Protein AF-G5C1P4-F1 (afdb_monomer_lite)

pLDDT: mean 77.31, std 23.26, range [28.73, 98.5]

Structure (mmCIF, N/CA/C/O backbone):
data_AF-G5C1P4-F1
#
_entry.id   AF-G5C1P4-F1
#
loop_
_atom_site.group_PDB
_atom_site.id
_atom_site.type_symbol
_atom_site.label_atom_id
_atom_site.label_alt_id
_atom_site.label_comp_id
_atom_site.label_asym_id
_atom_site.label_entity_id
_atom_site.label_seq_id
_atom_site.pdbx_PDB_ins_code
_atom_site.Cartn_x
_atom_site.Cartn_y
_atom_site.Cartn_z
_atom_site.occupancy
_atom_site.B_iso_or_equiv
_atom_site.auth_seq_id
_atom_site.auth_comp_id
_atom_site.auth_asym_id
_atom_site.auth_atom_id
_atom_site.pdbx_PDB_model_num
ATOM 1 N N . MET A 1 1 ? -75.921 -32.307 30.636 1.00 39.00 1 MET A N 1
ATOM 2 C CA . MET A 1 1 ? -75.807 -33.708 31.109 1.00 39.00 1 MET A CA 1
ATOM 3 C C . MET A 1 1 ? -75.250 -33.627 32.524 1.00 39.00 1 MET A C 1
ATOM 5 O O . MET A 1 1 ? -74.251 -32.955 32.683 1.00 39.00 1 MET A O 1
ATOM 9 N N . LYS A 1 2 ? -75.826 -34.163 33.594 1.00 44.09 2 LYS A N 1
ATOM 10 C CA . LYS A 1 2 ? -76.850 -35.189 33.768 1.00 44.09 2 LYS A CA 1
ATOM 11 C C . LYS A 1 2 ? -77.462 -34.932 35.153 1.00 44.09 2 LYS A C 1
ATOM 13 O O . LYS A 1 2 ? -76.723 -34.782 36.120 1.00 44.09 2 LYS A O 1
ATOM 18 N N . GLU A 1 3 ? -78.783 -34.823 35.211 1.00 38.66 3 GLU A N 1
ATOM 19 C CA . GLU A 1 3 ? -79.546 -34.889 36.456 1.00 38.66 3 GLU A CA 1
ATOM 20 C C . GLU A 1 3 ? -79.368 -36.264 37.102 1.00 38.66 3 GLU A C 1
ATOM 22 O O . GLU A 1 3 ? -79.257 -37.253 36.374 1.00 38.66 3 GLU A O 1
ATOM 27 N N . SER A 1 4 ? -79.400 -36.350 38.434 1.00 40.56 4 SER A N 1
ATOM 28 C CA . SER A 1 4 ? -80.290 -37.286 39.150 1.00 40.56 4 SER A CA 1
ATOM 29 C C . SER A 1 4 ? -80.225 -37.069 40.666 1.00 40.56 4 SER A C 1
ATOM 31 O O . SER A 1 4 ? -79.185 -37.237 41.298 1.00 40.56 4 SER A O 1
ATOM 33 N N . SER A 1 5 ? -81.380 -36.753 41.249 1.00 43.72 5 SER A N 1
ATOM 34 C CA . SER A 1 5 ? -81.738 -37.142 42.618 1.00 43.72 5 SER A CA 1
ATOM 35 C C . SER A 1 5 ? -81.921 -38.671 42.703 1.00 43.72 5 SER A C 1
ATOM 37 O O . SER A 1 5 ? -82.008 -39.337 41.667 1.00 43.72 5 SER A O 1
ATOM 39 N N . PRO A 1 6 ? -82.080 -39.239 43.913 1.00 53.97 6 PRO A N 1
ATOM 40 C CA . PRO A 1 6 ? -83.450 -39.5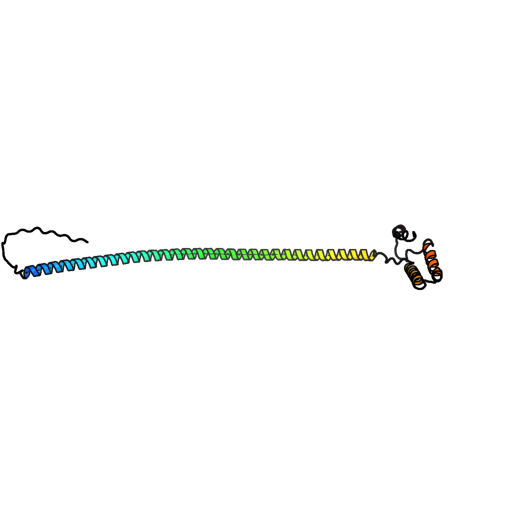88 44.284 1.00 53.97 6 PRO A CA 1
ATOM 41 C C . PRO A 1 6 ? -83.822 -39.362 45.755 1.00 53.97 6 PRO A C 1
ATOM 43 O O . PRO A 1 6 ? -83.004 -39.274 46.666 1.00 53.97 6 PRO A O 1
ATOM 46 N N . SER A 1 7 ? -85.141 -39.283 45.901 1.00 40.88 7 SER A N 1
ATOM 47 C CA . SER A 1 7 ? -85.963 -39.161 47.097 1.00 40.88 7 SER A CA 1
ATOM 48 C C . SER A 1 7 ? -85.950 -40.421 47.973 1.00 40.88 7 SER A C 1
ATOM 50 O O . SER A 1 7 ? -85.922 -41.541 47.467 1.00 40.88 7 SER A O 1
ATOM 52 N N . GLY A 1 8 ? -86.070 -40.220 49.287 1.00 34.41 8 GLY A N 1
ATOM 53 C CA . GLY A 1 8 ? -86.374 -41.248 50.281 1.00 34.41 8 GLY A CA 1
ATOM 54 C C . GLY A 1 8 ? -86.990 -40.609 51.526 1.00 34.41 8 GLY A C 1
ATOM 55 O O . GLY A 1 8 ? -86.285 -40.078 52.377 1.00 34.41 8 GLY A O 1
ATOM 56 N N . SER A 1 9 ? -88.322 -40.615 51.602 1.00 45.03 9 SER A N 1
ATOM 57 C CA . SER A 1 9 ? -89.131 -40.056 52.693 1.00 45.03 9 SER A CA 1
ATOM 58 C C . SER A 1 9 ? -89.381 -41.056 53.830 1.00 45.03 9 SER A C 1
ATOM 60 O O . SER A 1 9 ? -89.644 -42.227 53.560 1.00 45.03 9 SER A O 1
ATOM 62 N N . LYS A 1 10 ? -89.423 -40.556 55.077 1.00 38.03 10 LYS A N 1
ATOM 63 C CA . LYS A 1 10 ? -90.447 -40.780 56.138 1.00 38.03 10 LYS A CA 1
ATOM 64 C C . LYS A 1 10 ? -89.980 -40.041 57.409 1.00 38.03 10 LYS A C 1
ATOM 66 O O . LYS A 1 10 ? -88.871 -40.265 57.870 1.00 38.03 10 LYS A O 1
ATOM 71 N N . SER A 1 11 ? -90.663 -38.965 57.821 1.00 41.41 11 SER A N 1
ATOM 72 C CA . SER A 1 11 ? -91.713 -38.918 58.869 1.00 41.41 11 SER A CA 1
ATOM 73 C C . SER A 1 11 ? -91.289 -39.642 60.156 1.00 41.41 11 SER A C 1
ATOM 75 O O . SER A 1 11 ? -90.942 -40.811 60.096 1.00 41.41 11 SER A O 1
ATOM 77 N N . GLN A 1 12 ? -91.319 -39.100 61.371 1.00 39.31 12 GLN A N 1
ATOM 78 C CA . GLN A 1 12 ? -92.087 -38.014 61.979 1.00 39.31 12 GLN A CA 1
ATOM 79 C C . GLN A 1 12 ? -91.505 -37.866 63.396 1.00 39.31 12 GLN A C 1
ATOM 81 O O . GLN A 1 12 ? -91.223 -38.890 64.018 1.00 39.31 12 GLN A O 1
ATOM 86 N N . ARG A 1 13 ? -91.403 -36.651 63.940 1.00 34.25 13 ARG A N 1
ATOM 87 C CA . ARG A 1 13 ? -91.931 -36.296 65.275 1.00 34.25 13 ARG A CA 1
ATOM 88 C C . ARG A 1 13 ? -91.547 -34.865 65.633 1.00 34.25 13 ARG A C 1
ATOM 90 O O . ARG A 1 13 ? -90.448 -34.559 66.069 1.00 34.25 13 ARG A O 1
ATOM 97 N N . TYR A 1 14 ? -92.536 -34.017 65.401 1.00 42.00 14 TYR A N 1
ATOM 98 C CA . TYR A 1 14 ? -92.988 -32.939 66.266 1.00 42.00 14 TYR A CA 1
ATOM 99 C C . TYR A 1 14 ? -92.398 -32.941 67.690 1.00 42.00 14 TYR A C 1
ATOM 101 O O . TYR A 1 14 ? -92.712 -33.823 68.488 1.00 42.00 14 TYR A O 1
ATOM 109 N N . SER A 1 15 ? -91.649 -31.891 68.021 1.00 37.41 15 SER A N 1
ATOM 110 C CA . SER A 1 15 ? -91.716 -31.246 69.336 1.00 37.41 15 SER A CA 1
ATOM 111 C C . SER A 1 15 ? -91.066 -29.866 69.286 1.00 37.41 15 SER A C 1
ATOM 113 O O . SER A 1 15 ? -89.917 -29.759 68.867 1.00 37.41 15 SER A O 1
ATOM 115 N N . GLY A 1 16 ? -91.781 -28.859 69.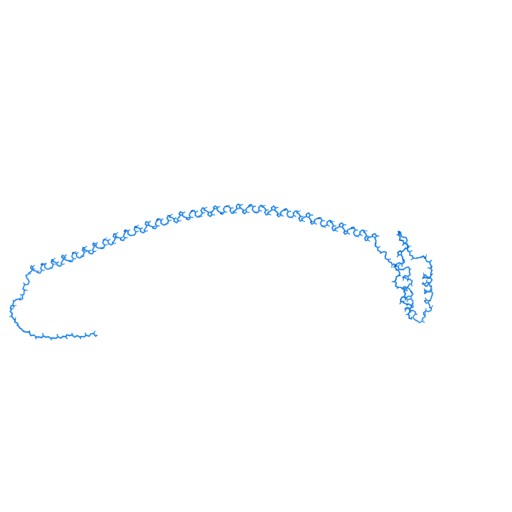793 1.00 35.62 16 GLY A N 1
ATOM 116 C CA . GLY A 1 16 ? -91.213 -27.573 70.209 1.00 35.62 16 GLY A CA 1
ATOM 117 C C . GLY A 1 16 ? -90.967 -26.634 69.034 1.00 35.62 16 GLY A C 1
ATOM 118 O O . GLY A 1 16 ? -89.977 -26.779 68.340 1.00 35.62 16 GLY A O 1
ATOM 119 N N . ILE A 1 17 ? -91.840 -25.675 68.711 1.00 38.41 17 ILE A N 1
ATOM 120 C CA . ILE A 1 17 ? -92.071 -24.465 69.518 1.00 38.41 17 ILE A CA 1
ATOM 121 C C . ILE A 1 17 ? -90.697 -23.933 69.990 1.00 38.41 17 ILE A C 1
ATOM 123 O O . ILE A 1 17 ? -90.005 -24.619 70.730 1.00 38.41 17 ILE A O 1
ATOM 127 N N . TYR A 1 18 ? -90.158 -22.801 69.549 1.00 37.31 18 TYR A N 1
ATOM 128 C CA . TYR A 1 18 ? -90.725 -21.464 69.431 1.00 37.31 18 TYR A CA 1
ATOM 129 C C . TYR A 1 18 ? -89.964 -20.723 68.323 1.00 37.31 18 TYR A C 1
ATOM 131 O O . TYR A 1 18 ? -88.766 -20.945 68.140 1.00 37.31 18 TYR A O 1
ATOM 139 N N . GLY A 1 19 ? -90.642 -19.820 67.608 1.00 45.28 19 GLY A N 1
ATOM 140 C CA . GLY A 1 19 ? -89.948 -18.776 66.866 1.00 45.28 19 GLY A CA 1
ATOM 141 C C . GLY A 1 19 ? -89.016 -18.069 67.840 1.00 45.28 19 GLY A C 1
ATOM 142 O O . GLY A 1 19 ? -89.479 -17.479 68.814 1.00 45.28 19 GLY A O 1
ATOM 143 N N . ALA A 1 20 ? -87.710 -18.219 67.628 1.00 45.81 20 ALA A N 1
ATOM 144 C CA . ALA A 1 20 ? -86.725 -17.498 68.399 1.00 45.81 20 ALA A CA 1
ATOM 145 C C . ALA A 1 20 ? -86.976 -16.018 68.119 1.00 45.81 20 ALA A C 1
ATOM 147 O O . ALA A 1 20 ? -86.634 -15.510 67.051 1.00 45.81 20 ALA A O 1
ATOM 148 N N . SER A 1 21 ? -87.587 -15.322 69.075 1.00 49.47 21 SER A N 1
ATOM 149 C CA . SER A 1 21 ? -87.263 -13.926 69.299 1.00 49.47 21 SER A CA 1
ATOM 150 C C . SER A 1 21 ? -85.761 -13.919 69.554 1.00 49.47 21 SER A C 1
ATOM 152 O O . SER A 1 21 ? -85.319 -14.143 70.682 1.00 49.47 21 SER A O 1
ATOM 154 N N . VAL A 1 22 ? -84.977 -13.817 68.476 1.00 47.91 22 VAL A N 1
ATOM 155 C CA . VAL A 1 22 ? -83.551 -13.536 68.561 1.00 47.91 22 VAL A CA 1
ATOM 156 C C . VAL A 1 22 ? -83.495 -12.290 69.424 1.00 47.91 22 VAL A C 1
ATOM 158 O O . VAL A 1 22 ? -84.045 -11.256 69.044 1.00 47.91 22 VAL A O 1
ATOM 161 N N . SER A 1 23 ? -82.975 -12.429 70.643 1.00 64.38 23 SER A N 1
ATOM 162 C CA . SER A 1 23 ? -82.817 -11.269 71.500 1.00 64.38 23 SER A CA 1
ATOM 163 C C . SER A 1 23 ? -81.898 -10.305 70.760 1.00 64.38 23 SER A C 1
ATOM 165 O O . SER A 1 23 ? -80.955 -10.730 70.085 1.00 64.38 23 SER A O 1
ATOM 167 N N . ASP A 1 24 ? -82.189 -9.013 70.864 1.00 72.75 24 ASP A N 1
ATOM 168 C CA . ASP A 1 24 ? -81.423 -7.934 70.226 1.00 72.75 24 ASP A CA 1
ATOM 169 C C . ASP A 1 24 ? -79.898 -8.091 70.460 1.00 72.75 24 ASP A C 1
ATOM 171 O O . ASP A 1 24 ? -79.063 -7.761 69.619 1.00 72.75 24 ASP A O 1
ATOM 175 N N . GLU A 1 25 ? -79.545 -8.746 71.566 1.00 80.12 25 GLU A N 1
ATOM 176 C CA . GLU A 1 25 ? -78.186 -9.018 72.021 1.00 80.12 25 GLU A CA 1
ATOM 177 C C . GLU A 1 25 ? -77.465 -10.146 71.273 1.00 80.12 25 GLU A C 1
ATOM 179 O O . GLU A 1 25 ? -76.256 -10.053 71.061 1.00 80.12 25 GLU A O 1
ATOM 184 N N . GLU A 1 26 ? -78.164 -11.190 70.827 1.00 81.81 26 GLU A N 1
ATOM 185 C CA . GLU A 1 26 ? -77.564 -12.268 70.025 1.00 81.81 26 GLU A CA 1
ATOM 186 C C . GLU A 1 26 ? -77.305 -11.791 68.582 1.00 81.81 26 GLU A C 1
ATOM 188 O O . GLU A 1 26 ? -76.291 -12.142 67.972 1.00 81.81 26 GLU A O 1
ATOM 193 N N . LEU A 1 27 ? -78.183 -10.925 68.054 1.00 84.06 27 LEU A N 1
ATOM 194 C CA . LEU A 1 27 ? -78.024 -10.298 66.740 1.00 84.06 27 LEU A CA 1
ATOM 195 C C . LEU A 1 27 ? -76.836 -9.321 66.730 1.00 84.06 27 LEU A C 1
ATOM 197 O O . LEU A 1 27 ? -75.986 -9.403 65.842 1.00 84.06 27 LEU A O 1
ATOM 201 N N . LYS A 1 28 ? -76.712 -8.466 67.758 1.00 87.88 28 LYS A N 1
ATOM 202 C CA . LYS A 1 28 ? -75.544 -7.581 67.942 1.00 87.88 28 LYS A CA 1
ATOM 203 C C . LYS A 1 28 ? -74.231 -8.355 68.019 1.00 87.88 28 LYS A C 1
ATOM 205 O O . LYS A 1 28 ? -73.234 -7.910 67.455 1.00 87.88 28 LYS A O 1
ATOM 210 N N . ARG A 1 29 ? -74.216 -9.517 68.685 1.00 88.88 29 ARG A N 1
ATOM 211 C CA . ARG A 1 29 ? -73.001 -10.335 68.830 1.00 88.88 29 ARG A CA 1
ATOM 212 C C . ARG A 1 29 ? -72.512 -10.891 67.487 1.00 88.88 29 ARG A C 1
ATOM 214 O O . ARG A 1 29 ? -71.322 -10.806 67.208 1.00 88.88 29 ARG A O 1
ATOM 221 N N . ARG A 1 30 ? -73.420 -11.381 66.634 1.00 88.50 30 ARG A N 1
ATOM 222 C CA . ARG A 1 30 ? -73.082 -11.876 65.284 1.00 88.50 30 ARG A CA 1
ATOM 223 C C . ARG A 1 30 ? -72.602 -10.770 64.351 1.00 88.50 30 ARG A C 1
ATOM 225 O O . ARG A 1 30 ? -71.635 -10.973 63.630 1.00 88.50 30 ARG A O 1
ATOM 232 N N . VAL A 1 31 ? -73.243 -9.601 64.402 1.00 92.50 31 VAL A N 1
ATOM 233 C CA . VAL A 1 31 ? -72.811 -8.424 63.630 1.00 92.50 31 VAL A CA 1
ATOM 234 C C . VAL A 1 31 ? -71.410 -7.981 64.062 1.00 92.50 31 VAL A C 1
ATOM 236 O O . VAL A 1 31 ? -70.573 -7.694 63.213 1.00 92.50 31 VAL A O 1
ATOM 239 N N . ALA A 1 32 ? -71.121 -7.980 65.367 1.00 91.69 32 ALA A N 1
ATOM 240 C CA . ALA A 1 32 ? -69.790 -7.658 65.881 1.00 91.69 32 ALA A CA 1
ATOM 241 C C . ALA A 1 32 ? -68.723 -8.693 65.473 1.00 91.69 32 ALA A C 1
ATOM 243 O O . ALA A 1 32 ? -67.606 -8.312 65.131 1.00 91.69 32 ALA A O 1
ATOM 244 N N . GLU A 1 33 ? -69.054 -9.987 65.485 1.00 92.56 33 GLU A N 1
ATOM 245 C CA . GLU A 1 33 ? -68.157 -11.060 65.038 1.00 92.56 33 GLU A CA 1
ATOM 246 C C . GLU A 1 33 ? -67.876 -10.989 63.529 1.00 92.56 33 GLU A C 1
ATOM 248 O O . GLU A 1 33 ? -66.725 -11.116 63.108 1.00 92.56 33 GLU A O 1
ATOM 253 N N . GLU A 1 34 ? -68.898 -10.726 62.712 1.00 92.44 34 GLU A N 1
ATOM 254 C CA . GLU A 1 34 ? -68.748 -10.563 61.264 1.00 92.44 34 GLU A CA 1
ATOM 255 C C . GLU A 1 34 ? -67.905 -9.328 60.918 1.00 92.44 34 GLU A C 1
ATOM 257 O O . GLU A 1 34 ? -66.955 -9.437 60.141 1.00 92.44 34 GLU A O 1
ATOM 262 N N . LEU A 1 35 ? -68.171 -8.186 61.567 1.00 93.75 35 LEU A N 1
ATOM 263 C CA . LEU A 1 35 ? -67.353 -6.975 61.444 1.00 93.75 35 LEU A CA 1
ATOM 264 C C . LEU A 1 35 ? -65.895 -7.243 61.820 1.00 93.75 35 LEU A C 1
ATOM 266 O O . LEU A 1 35 ? -64.994 -6.834 61.091 1.00 93.75 35 LEU A O 1
ATOM 270 N N . ALA A 1 36 ? -65.649 -7.965 62.917 1.00 93.75 36 ALA A N 1
ATOM 271 C CA . ALA A 1 36 ? -64.297 -8.315 63.344 1.00 93.75 36 ALA A CA 1
ATOM 272 C C . ALA A 1 36 ? -63.582 -9.221 62.324 1.00 93.75 36 ALA A C 1
ATOM 274 O O . ALA A 1 36 ? -62.406 -9.004 62.021 1.00 93.75 36 ALA A O 1
ATOM 275 N N . LEU A 1 37 ? -64.283 -10.207 61.754 1.00 94.62 37 LEU A N 1
ATOM 276 C CA . LEU A 1 37 ? -63.751 -11.074 60.698 1.00 94.62 37 LEU A CA 1
ATOM 277 C C . LEU A 1 37 ? -63.441 -10.297 59.411 1.00 94.62 37 LEU A C 1
ATOM 279 O O . LEU A 1 37 ? -62.416 -10.545 58.768 1.00 94.62 37 LEU A O 1
ATOM 283 N N . GLU A 1 38 ? -64.298 -9.352 59.032 1.00 93.69 38 GLU A N 1
ATOM 284 C CA . GLU A 1 38 ? -64.109 -8.515 57.848 1.00 93.69 38 GLU A CA 1
ATOM 285 C C . GLU A 1 38 ? -62.940 -7.531 58.031 1.00 93.69 38 GLU A C 1
ATOM 287 O O . GLU A 1 38 ? -62.093 -7.397 57.141 1.00 93.69 38 GLU A O 1
ATOM 292 N N . GLN A 1 39 ? -62.807 -6.932 59.220 1.00 94.12 39 GLN A N 1
ATOM 293 C CA . GLN A 1 39 ? -61.654 -6.107 59.594 1.00 94.12 39 GLN A CA 1
ATOM 294 C C . GLN A 1 39 ? -60.348 -6.907 59.554 1.00 94.12 39 GLN A C 1
ATOM 296 O O . GLN A 1 39 ? -59.377 -6.458 58.942 1.00 94.12 39 GLN A O 1
ATOM 301 N N . ALA A 1 40 ? -60.337 -8.120 60.113 1.00 95.00 40 ALA A N 1
ATOM 302 C CA . ALA A 1 40 ? -59.165 -8.992 60.100 1.00 95.00 40 ALA A CA 1
ATOM 303 C C . ALA A 1 40 ? -58.752 -9.403 58.674 1.00 95.00 40 ALA A C 1
ATOM 305 O O . ALA A 1 40 ? -57.559 -9.432 58.350 1.00 95.00 40 ALA A O 1
ATOM 306 N N . LYS A 1 41 ? -59.716 -9.683 57.783 1.00 95.19 41 LYS A N 1
ATOM 307 C CA . LYS A 1 41 ? -59.431 -9.951 56.362 1.00 95.19 41 LYS A CA 1
ATOM 308 C C . LYS A 1 41 ? -58.822 -8.735 55.669 1.00 95.19 41 LYS A C 1
ATOM 310 O O . LYS A 1 41 ? -57.792 -8.876 55.010 1.00 95.19 41 LYS A O 1
ATOM 315 N N . LYS A 1 42 ? -59.407 -7.550 55.856 1.00 95.56 42 LYS A N 1
ATOM 316 C CA . LYS A 1 42 ? -58.929 -6.304 55.243 1.00 95.56 42 LYS A CA 1
ATOM 317 C C . LYS A 1 42 ? -57.527 -5.929 55.726 1.00 95.56 42 LYS A C 1
ATOM 319 O O . LYS A 1 42 ? -56.677 -5.547 54.923 1.00 95.56 42 LYS A O 1
ATOM 324 N N . GLU A 1 43 ? -57.244 -6.095 57.016 1.00 94.62 43 GLU A N 1
ATOM 325 C CA . GLU A 1 43 ? -55.894 -5.918 57.558 1.00 94.62 43 GLU A CA 1
ATOM 326 C C . GLU A 1 43 ? -54.908 -6.941 56.986 1.00 94.62 43 GLU A C 1
ATOM 328 O O . GLU A 1 43 ? -53.806 -6.561 56.591 1.00 94.62 43 GLU A O 1
ATOM 333 N N . SER A 1 44 ? -55.301 -8.213 56.854 1.00 95.19 44 SER A N 1
ATOM 334 C CA . SER A 1 44 ? -54.469 -9.248 56.225 1.00 95.19 44 SER A CA 1
ATOM 335 C C . SER A 1 44 ? -54.130 -8.913 54.769 1.00 95.19 44 SER A C 1
ATOM 337 O O . SER A 1 44 ? -52.976 -9.038 54.353 1.00 95.19 44 SER A O 1
ATOM 339 N N . GLU A 1 45 ? -55.109 -8.459 53.986 1.00 95.88 45 GLU A N 1
ATOM 340 C CA . GLU A 1 45 ? -54.919 -8.052 52.591 1.00 95.88 45 GLU A CA 1
ATOM 341 C C . GLU A 1 45 ? -54.016 -6.824 52.467 1.00 95.88 45 GLU A C 1
ATOM 343 O O . GLU A 1 45 ? -53.060 -6.850 51.689 1.00 95.88 45 GLU A O 1
ATOM 348 N N . ASN A 1 46 ? -54.237 -5.796 53.289 1.00 95.25 46 ASN A N 1
ATOM 349 C CA . ASN A 1 46 ? -53.373 -4.616 53.341 1.00 95.25 46 ASN A CA 1
ATOM 350 C C . ASN A 1 46 ? -51.935 -4.991 53.727 1.00 95.25 46 ASN A C 1
ATOM 352 O O . ASN A 1 46 ? -50.974 -4.502 53.130 1.00 95.25 46 ASN A O 1
ATOM 356 N N . GLN A 1 47 ? -51.762 -5.912 54.679 1.00 94.75 47 GLN A N 1
ATOM 357 C CA . GLN A 1 47 ? -50.444 -6.384 55.090 1.00 94.75 47 GLN A CA 1
ATOM 358 C C . GLN A 1 47 ? -49.750 -7.185 53.975 1.00 94.75 47 GLN A C 1
ATOM 360 O O . GLN A 1 47 ? -48.538 -7.052 53.790 1.00 94.75 47 GLN A O 1
ATOM 365 N N . LYS A 1 48 ? -50.499 -7.981 53.196 1.00 96.44 48 LYS A N 1
ATOM 366 C CA . LYS A 1 48 ? -49.991 -8.682 52.001 1.00 96.44 48 LYS A CA 1
ATOM 367 C C . LYS A 1 48 ? -49.587 -7.703 50.900 1.00 96.44 48 LYS A C 1
ATOM 369 O O . LYS A 1 48 ? -48.506 -7.858 50.336 1.00 96.44 48 LYS A O 1
ATOM 374 N N . GLN A 1 49 ? -50.407 -6.689 50.617 1.00 96.00 49 GLN A N 1
ATOM 375 C CA . GLN A 1 49 ? -50.085 -5.659 49.625 1.00 96.00 49 GLN A CA 1
ATOM 376 C C . GLN A 1 49 ? -48.840 -4.861 50.022 1.00 96.00 49 GLN A C 1
ATOM 378 O O . GLN A 1 49 ? -47.956 -4.661 49.192 1.00 96.00 49 GLN A O 1
ATOM 383 N N . LEU A 1 50 ? -48.717 -4.480 51.296 1.00 96.00 50 LEU A N 1
ATOM 384 C CA . LEU A 1 50 ? -47.547 -3.761 51.794 1.00 96.00 50 LEU A CA 1
ATOM 385 C C . LEU A 1 50 ? -46.268 -4.604 51.702 1.00 96.00 50 LEU A C 1
ATOM 387 O O . LEU A 1 50 ? -45.221 -4.086 51.320 1.00 96.00 50 LEU A O 1
ATOM 391 N N . LYS A 1 51 ? -46.337 -5.901 52.034 1.00 96.06 51 LYS A N 1
ATOM 392 C CA . LYS A 1 51 ? -45.203 -6.826 51.860 1.00 96.06 51 LYS A CA 1
ATOM 393 C C . LYS A 1 51 ? -44.811 -6.938 50.387 1.00 96.06 51 LYS A C 1
ATOM 395 O O . LYS A 1 51 ? -43.655 -6.701 50.065 1.00 96.06 51 LYS A O 1
ATOM 400 N N . LYS A 1 52 ? -45.787 -7.159 49.500 1.00 97.06 52 LYS A N 1
ATOM 401 C CA . LYS A 1 52 ? -45.564 -7.226 48.050 1.00 97.06 52 LYS A CA 1
ATOM 402 C C . LYS A 1 52 ? -44.934 -5.944 47.496 1.00 97.06 52 LYS A C 1
ATOM 404 O O . LYS A 1 52 ? -43.995 -6.037 46.719 1.00 97.06 52 LYS A O 1
ATOM 409 N N . SER A 1 53 ? -45.404 -4.765 47.910 1.00 96.44 53 SER A N 1
ATOM 410 C CA . SER A 1 53 ? -44.798 -3.480 47.526 1.00 96.44 53 SER A CA 1
ATOM 411 C C . SER A 1 53 ? -43.334 -3.411 47.952 1.00 96.44 53 SER A C 1
ATOM 413 O O . SER A 1 53 ? -42.473 -3.141 47.126 1.00 96.44 53 SER A O 1
ATOM 415 N N . LYS A 1 54 ? -43.040 -3.726 49.220 1.00 97.12 54 LYS A N 1
ATOM 416 C CA . LYS A 1 54 ? -41.667 -3.713 49.743 1.00 97.12 54 LYS A CA 1
ATOM 417 C C . LYS A 1 54 ? -40.756 -4.704 49.019 1.00 97.12 54 LYS A C 1
ATOM 419 O O . LYS A 1 54 ? -39.583 -4.408 48.822 1.00 97.12 54 LYS A O 1
ATOM 424 N N . ASP A 1 55 ? -41.269 -5.873 48.651 1.00 96.88 55 ASP A N 1
ATOM 425 C CA . ASP A 1 55 ? -40.503 -6.882 47.918 1.00 96.88 55 ASP A CA 1
ATOM 426 C C . ASP A 1 55 ? -40.207 -6.421 46.482 1.00 96.88 55 ASP A C 1
ATOM 428 O O . ASP A 1 55 ? -39.058 -6.503 46.051 1.00 96.88 55 ASP A O 1
ATOM 432 N N . LEU A 1 56 ? -41.192 -5.832 45.792 1.00 97.31 56 LEU A N 1
ATOM 433 C CA . LEU A 1 56 ? -41.001 -5.224 44.470 1.00 97.31 56 LEU A CA 1
ATOM 434 C C . LEU A 1 56 ? -40.001 -4.060 44.505 1.00 97.31 56 LEU A C 1
ATOM 436 O O . LEU A 1 56 ? -39.161 -3.945 43.614 1.00 97.31 56 LEU A O 1
ATOM 440 N N . ASP A 1 57 ? -40.050 -3.214 45.536 1.00 97.12 57 ASP A N 1
ATOM 441 C CA . ASP A 1 57 ? -39.101 -2.107 45.697 1.00 97.12 57 ASP A CA 1
ATOM 442 C C . ASP A 1 57 ? -37.667 -2.618 45.903 1.00 97.12 57 ASP A C 1
ATOM 444 O O . ASP A 1 57 ? -36.721 -2.068 45.333 1.00 97.12 57 ASP A O 1
ATOM 448 N N . ARG A 1 58 ? -37.490 -3.710 46.663 1.00 97.00 58 ARG A N 1
ATOM 449 C CA . ARG A 1 58 ? -36.180 -4.364 46.832 1.00 97.00 58 ARG A CA 1
ATOM 450 C C . ARG A 1 58 ? -35.675 -4.988 45.537 1.00 97.00 58 ARG A C 1
ATOM 452 O O . ARG A 1 58 ? -34.500 -4.828 45.217 1.00 97.00 58 ARG A O 1
ATOM 459 N N . GLU A 1 59 ? -36.538 -5.677 44.798 1.00 97.44 59 GLU A N 1
ATOM 460 C CA . GLU A 1 59 ? -36.183 -6.273 43.508 1.00 97.44 59 GLU A CA 1
ATOM 461 C C . GLU A 1 59 ? -35.770 -5.191 42.506 1.00 97.44 59 GLU A C 1
ATOM 463 O O . GLU A 1 59 ? -34.723 -5.294 41.868 1.00 97.44 59 GLU A O 1
ATOM 468 N N . ARG A 1 60 ? -36.528 -4.091 42.441 1.00 97.62 60 ARG A N 1
ATOM 469 C CA . ARG A 1 60 ? -36.207 -2.942 41.591 1.00 97.62 60 ARG A CA 1
ATOM 470 C C . ARG A 1 60 ? -34.883 -2.288 41.980 1.00 97.62 60 ARG A C 1
ATOM 472 O O . ARG A 1 60 ? -34.108 -1.928 41.097 1.00 97.62 60 ARG A O 1
ATOM 479 N N . ALA A 1 61 ? -34.607 -2.142 43.276 1.00 97.75 61 ALA A N 1
ATOM 480 C CA . ALA A 1 61 ? -33.331 -1.617 43.756 1.00 97.75 61 ALA A CA 1
ATOM 481 C C . ALA A 1 61 ? -32.158 -2.531 43.360 1.00 97.75 61 ALA A C 1
ATOM 483 O O . ALA A 1 61 ? -31.163 -2.042 42.826 1.00 97.75 61 ALA A O 1
ATOM 484 N N . ALA A 1 62 ? -32.301 -3.848 43.537 1.00 98.00 62 ALA A N 1
ATOM 485 C CA . ALA A 1 62 ? -31.287 -4.822 43.141 1.00 98.00 62 ALA A CA 1
ATOM 486 C C . ALA A 1 62 ? -31.051 -4.827 41.619 1.00 98.00 62 ALA A C 1
ATOM 488 O O . ALA A 1 62 ? -29.904 -4.825 41.173 1.00 98.00 62 ALA A O 1
ATOM 489 N N . ALA A 1 63 ? -32.118 -4.770 40.818 1.00 98.06 63 ALA A N 1
ATOM 490 C CA . ALA A 1 63 ? -32.029 -4.692 39.362 1.00 98.06 63 ALA A CA 1
ATOM 491 C C . ALA A 1 63 ? -31.336 -3.399 38.896 1.00 98.06 63 ALA A C 1
ATOM 493 O O . ALA A 1 63 ? -30.451 -3.442 38.043 1.00 98.06 63 ALA A O 1
ATOM 494 N N . ASN A 1 64 ? -31.677 -2.252 39.493 1.00 97.62 64 ASN A N 1
ATOM 495 C CA . ASN A 1 64 ? -31.036 -0.971 39.185 1.00 97.62 64 ASN A CA 1
ATOM 496 C C . ASN A 1 64 ? -29.548 -0.957 39.563 1.00 97.62 64 ASN A C 1
ATOM 498 O O . ASN A 1 64 ? -28.726 -0.408 38.825 1.00 97.62 64 ASN A O 1
ATOM 502 N N . GLU A 1 65 ? -29.179 -1.568 40.688 1.00 97.81 65 GLU A N 1
ATOM 503 C CA . GLU A 1 65 ? -27.778 -1.696 41.085 1.00 97.81 65 GLU A CA 1
ATOM 504 C C . GLU A 1 65 ? -26.999 -2.583 40.102 1.00 97.81 65 GLU A C 1
ATOM 506 O O . GLU A 1 65 ? -25.908 -2.212 39.662 1.00 97.81 65 GLU A O 1
ATOM 511 N N . GLN A 1 66 ? -27.568 -3.725 39.704 1.00 98.06 66 GLN A N 1
ATOM 512 C CA . GLN A 1 66 ? -26.970 -4.604 38.696 1.00 98.06 66 GLN A CA 1
ATOM 513 C C . GLN A 1 66 ? -26.796 -3.894 37.351 1.00 98.06 66 GLN A C 1
ATOM 515 O O . GLN A 1 66 ? -25.714 -3.967 36.767 1.00 98.06 66 GLN A O 1
ATOM 520 N N . LEU A 1 67 ? -27.813 -3.158 36.894 1.00 98.19 67 LEU A N 1
ATOM 521 C CA . LEU A 1 67 ? -27.750 -2.367 35.667 1.00 98.19 67 LEU A CA 1
ATOM 522 C C . LEU A 1 67 ? -26.647 -1.306 35.743 1.00 98.19 67 LEU A C 1
ATOM 524 O O . LEU A 1 67 ? -25.831 -1.196 34.833 1.00 98.19 67 LEU A O 1
ATOM 528 N N . THR A 1 68 ? -26.570 -0.568 36.852 1.00 98.06 68 THR A N 1
ATOM 529 C CA . THR A 1 68 ? -25.536 0.460 37.053 1.00 98.06 68 THR A CA 1
ATOM 530 C C . THR A 1 68 ? -24.135 -0.152 37.003 1.00 98.06 68 THR A C 1
ATOM 532 O O . THR A 1 68 ? -23.239 0.391 36.357 1.00 98.06 68 THR A O 1
ATOM 535 N N . ARG A 1 69 ? -23.940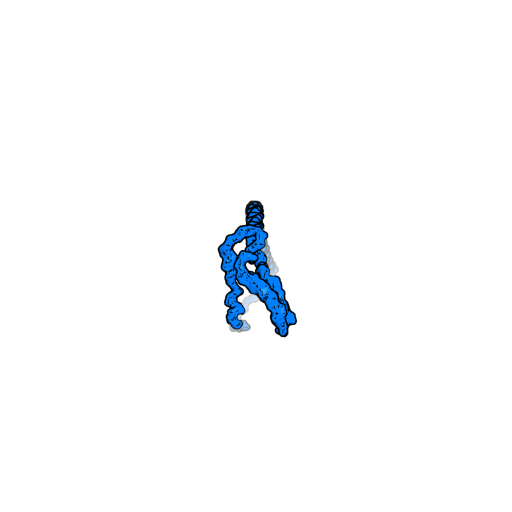 -1.322 37.628 1.00 98.12 69 ARG A N 1
ATOM 536 C CA . ARG A 1 69 ? -22.669 -2.062 37.574 1.00 98.12 69 ARG A CA 1
ATOM 537 C C . ARG A 1 69 ? -22.340 -2.545 36.159 1.00 98.12 69 ARG A C 1
ATOM 539 O O . ARG A 1 69 ? -21.178 -2.468 35.765 1.00 98.12 69 ARG A O 1
ATOM 546 N N . ALA A 1 70 ? -23.323 -3.040 35.408 1.00 98.31 70 ALA A N 1
ATOM 547 C CA . ALA A 1 70 ? -23.138 -3.486 34.027 1.00 98.31 70 ALA A CA 1
ATOM 548 C C . ALA A 1 70 ? -22.723 -2.326 33.108 1.00 98.31 70 ALA A C 1
ATOM 550 O O . ALA A 1 70 ? -21.706 -2.437 32.427 1.00 98.31 70 ALA A O 1
ATOM 551 N N . ILE A 1 71 ? -23.423 -1.189 33.185 1.00 98.31 71 ILE A N 1
ATOM 552 C CA . ILE A 1 71 ? -23.106 0.021 32.410 1.00 98.31 71 ILE A CA 1
ATOM 553 C C . ILE A 1 71 ? -21.678 0.495 32.695 1.00 98.31 71 ILE A C 1
ATOM 555 O O . ILE A 1 71 ? -20.938 0.849 31.778 1.00 98.31 71 ILE A O 1
ATOM 559 N N . LEU A 1 72 ? -21.264 0.499 33.967 1.00 98.00 72 LEU A N 1
ATOM 560 C CA . LEU A 1 72 ? -19.923 0.952 34.331 1.00 98.00 72 LEU A CA 1
ATOM 561 C C . LEU A 1 72 ? -18.836 0.044 33.736 1.00 98.00 72 LEU A C 1
ATOM 563 O O . LEU A 1 72 ? -17.835 0.539 33.222 1.00 98.00 72 LEU A O 1
ATOM 567 N N . ARG A 1 73 ? -19.044 -1.279 33.780 1.00 97.94 73 ARG A N 1
ATOM 568 C CA . ARG A 1 73 ? -18.120 -2.261 33.191 1.00 97.94 73 ARG A CA 1
ATOM 569 C C . ARG A 1 73 ? -18.019 -2.104 31.681 1.00 97.94 73 ARG A C 1
ATOM 571 O O . ARG A 1 73 ? -16.913 -2.108 31.152 1.00 97.94 73 ARG A O 1
ATOM 578 N N . GLU A 1 74 ? -19.151 -1.938 31.009 1.00 98.06 74 GLU A N 1
ATOM 579 C CA . GLU A 1 74 ? -19.193 -1.739 29.562 1.00 98.06 74 GLU A CA 1
ATOM 580 C C . GLU A 1 74 ? -18.465 -0.456 29.157 1.00 98.06 74 GLU A C 1
ATOM 582 O O . GLU A 1 74 ? -17.645 -0.476 28.245 1.00 98.06 74 GLU A O 1
ATOM 587 N N . ARG A 1 75 ? -18.677 0.643 29.890 1.00 98.06 75 ARG A N 1
ATOM 588 C CA . ARG A 1 75 ? -17.985 1.908 29.625 1.00 98.06 75 ARG A CA 1
ATOM 589 C C . ARG A 1 75 ? -16.467 1.779 29.753 1.00 98.06 75 ARG A C 1
ATOM 591 O O . ARG A 1 75 ? -15.759 2.273 28.882 1.00 98.06 75 ARG A O 1
ATOM 598 N N . ILE A 1 76 ? -15.986 1.108 30.802 1.00 97.94 76 ILE A N 1
ATOM 599 C CA . ILE A 1 76 ? -14.550 0.863 31.006 1.00 97.94 76 ILE A CA 1
ATOM 600 C C . ILE A 1 76 ? -13.992 -0.009 29.874 1.00 97.94 76 ILE A C 1
ATOM 602 O O . ILE A 1 76 ? -12.966 0.337 29.297 1.00 97.94 76 ILE A O 1
ATOM 606 N N . SER A 1 77 ? -14.688 -1.095 29.518 1.00 98.00 77 SER A N 1
ATOM 607 C CA . SER A 1 77 ? -14.279 -1.984 28.421 1.00 98.00 77 SER A CA 1
ATOM 608 C C . SER A 1 77 ? -14.197 -1.236 27.091 1.00 98.00 77 SER A C 1
ATOM 610 O O . SER A 1 77 ? -13.203 -1.344 26.381 1.00 98.00 77 SER A O 1
ATOM 612 N N . ASN A 1 78 ? -15.210 -0.430 26.775 1.00 97.94 78 ASN A N 1
ATOM 613 C CA . ASN A 1 78 ? -15.271 0.327 25.530 1.00 97.94 78 ASN A CA 1
ATOM 614 C C . ASN A 1 78 ? -14.183 1.411 25.460 1.00 97.94 78 ASN A C 1
ATOM 616 O O . ASN A 1 78 ? -13.576 1.623 24.415 1.00 97.94 78 ASN A O 1
ATOM 620 N N . GLU A 1 79 ? -13.892 2.089 26.573 1.00 97.81 79 GLU A N 1
ATOM 621 C CA . GLU A 1 79 ? -12.805 3.071 26.630 1.00 97.81 79 GLU A CA 1
ATOM 622 C C . GLU A 1 79 ? -11.429 2.408 26.477 1.00 97.81 79 GLU A C 1
ATOM 624 O O . GLU A 1 79 ? -10.572 2.912 25.745 1.00 97.81 79 GLU A O 1
ATOM 629 N N . GLU A 1 80 ? -11.230 1.237 27.088 1.00 97.50 80 GLU A N 1
ATOM 630 C CA . GLU A 1 80 ? -10.016 0.444 26.913 1.00 97.50 80 GLU A CA 1
ATOM 631 C C . GLU A 1 80 ? -9.855 -0.020 25.455 1.00 97.50 80 GLU A C 1
ATOM 633 O O . GLU A 1 80 ? -8.786 0.163 24.866 1.00 97.50 80 GLU A O 1
ATOM 638 N N . GLU A 1 81 ? -10.908 -0.552 24.835 1.00 97.44 81 GLU A N 1
ATOM 639 C CA . GLU A 1 81 ? -10.915 -0.943 23.421 1.00 97.44 81 GLU A CA 1
ATOM 640 C C . GLU A 1 81 ? -10.643 0.244 22.496 1.00 97.44 81 GLU A C 1
ATOM 642 O O . GLU A 1 81 ? -9.788 0.154 21.612 1.00 97.44 81 GLU A O 1
ATOM 647 N N . HIS A 1 82 ? -11.285 1.386 22.738 1.00 97.81 82 HIS A N 1
ATOM 648 C CA . HIS A 1 82 ? -11.055 2.608 21.976 1.00 97.81 82 HIS A CA 1
ATOM 649 C C . HIS A 1 82 ? -9.611 3.108 22.124 1.00 97.81 82 HIS A C 1
ATOM 651 O O . HIS A 1 82 ? -8.992 3.542 21.148 1.00 97.81 82 HIS A O 1
ATOM 657 N N . SER A 1 83 ? -9.026 3.015 23.322 1.00 97.62 83 SER A N 1
ATOM 658 C CA . SER A 1 83 ? -7.621 3.372 23.549 1.00 97.62 83 SER A CA 1
ATOM 659 C C . SER A 1 83 ? -6.662 2.455 22.776 1.00 97.62 83 SER A C 1
ATOM 661 O O . SER A 1 83 ? -5.733 2.943 22.123 1.00 97.62 83 SER A O 1
ATOM 663 N N . LYS A 1 84 ? -6.929 1.140 22.761 1.00 98.19 84 LYS A N 1
ATOM 664 C CA . LYS A 1 84 ? -6.159 0.140 22.006 1.00 98.19 84 LYS A CA 1
ATOM 665 C C . LYS A 1 84 ? -6.281 0.367 20.502 1.00 98.19 84 LYS A C 1
ATOM 667 O O . LYS A 1 84 ? -5.264 0.395 19.809 1.00 98.19 84 LYS A O 1
ATOM 672 N N . ALA A 1 85 ? -7.497 0.589 20.007 1.00 98.06 85 ALA A N 1
ATOM 673 C CA . ALA A 1 85 ? -7.763 0.880 18.603 1.00 98.06 85 ALA A CA 1
ATOM 674 C C . ALA A 1 85 ? -7.030 2.149 18.143 1.00 98.06 85 ALA A C 1
ATOM 676 O O . ALA A 1 85 ? -6.348 2.130 17.121 1.00 98.06 85 ALA A O 1
ATOM 677 N N . ASN A 1 86 ? -7.077 3.225 18.934 1.00 97.88 86 ASN A N 1
ATOM 678 C CA . ASN A 1 86 ? -6.349 4.459 18.631 1.00 97.88 86 ASN A CA 1
ATOM 679 C C . ASN A 1 86 ? -4.829 4.272 18.636 1.00 97.88 86 ASN A C 1
ATOM 681 O O . ASN A 1 86 ? -4.129 4.868 17.816 1.00 97.88 86 ASN A O 1
ATOM 685 N N . HIS A 1 87 ? -4.296 3.458 19.549 1.00 97.94 87 HIS A N 1
ATOM 686 C CA . HIS A 1 87 ? -2.870 3.150 19.565 1.00 97.94 87 HIS A CA 1
ATOM 687 C C . HIS A 1 87 ? -2.446 2.390 18.302 1.00 97.94 87 HIS A C 1
ATOM 689 O O . HIS A 1 87 ? -1.476 2.777 17.650 1.00 97.94 87 HIS A O 1
ATOM 695 N N . LEU A 1 88 ? -3.205 1.358 17.922 1.00 98.25 88 LEU A N 1
ATOM 696 C CA . LEU A 1 88 ? -2.978 0.590 16.697 1.00 98.25 88 LEU A CA 1
ATOM 697 C C . LEU A 1 88 ? -3.083 1.475 15.449 1.00 98.25 88 LEU A C 1
ATOM 699 O O . LEU A 1 88 ? -2.207 1.413 14.592 1.00 98.25 88 LEU A O 1
ATOM 703 N N . ALA A 1 89 ? -4.086 2.352 15.375 1.00 98.31 89 ALA A N 1
ATOM 704 C CA . ALA A 1 89 ? -4.251 3.286 14.262 1.00 98.31 89 ALA A CA 1
ATOM 705 C C . ALA A 1 89 ? -3.022 4.194 14.082 1.00 98.31 89 ALA A C 1
ATOM 707 O O . ALA A 1 89 ? -2.522 4.341 12.969 1.00 98.31 89 ALA A O 1
ATOM 708 N N . LYS A 1 90 ? -2.471 4.734 15.177 1.00 98.06 90 LYS A N 1
ATOM 709 C CA . LYS A 1 90 ? -1.239 5.543 15.134 1.00 98.06 90 LYS A CA 1
ATOM 710 C C . LYS A 1 90 ? -0.022 4.736 14.684 1.00 98.06 90 LYS A C 1
ATOM 712 O O . LYS A 1 90 ? 0.800 5.244 13.926 1.00 98.06 90 LYS A O 1
ATOM 717 N N . GLN A 1 91 ? 0.108 3.490 15.143 1.00 98.12 91 GLN A N 1
ATOM 718 C CA . GLN A 1 91 ? 1.196 2.617 14.696 1.00 98.12 91 GLN A CA 1
ATOM 719 C C . GLN A 1 91 ? 1.099 2.320 13.198 1.00 98.12 91 GLN A C 1
ATOM 721 O O . GLN A 1 91 ? 2.113 2.364 12.505 1.00 98.12 91 GLN A O 1
ATOM 726 N N . LEU A 1 92 ? -0.107 2.038 12.700 1.00 98.50 92 LEU A N 1
ATOM 727 C CA . LEU A 1 92 ? -0.347 1.803 11.279 1.00 98.50 92 LEU A CA 1
ATOM 728 C C . LEU A 1 92 ? -0.021 3.043 10.450 1.00 98.50 92 LEU A C 1
ATOM 730 O O . LEU A 1 92 ? 0.683 2.926 9.454 1.00 98.50 92 LEU A O 1
ATOM 734 N N . GLU A 1 93 ? -0.432 4.230 10.896 1.00 98.12 93 GLU A N 1
ATOM 735 C CA . GLU A 1 93 ? -0.112 5.472 10.193 1.00 98.12 93 GLU A CA 1
ATOM 736 C C . GLU A 1 93 ? 1.406 5.700 10.087 1.00 98.12 93 GLU A C 1
ATOM 738 O O . GLU A 1 93 ? 1.910 6.071 9.026 1.00 98.12 93 GLU A O 1
ATOM 743 N N . GLU A 1 94 ? 2.164 5.440 11.156 1.00 98.06 94 GLU A N 1
ATOM 744 C CA . GLU A 1 94 ? 3.624 5.566 11.121 1.00 98.06 94 GLU A CA 1
ATOM 745 C C . GLU A 1 94 ? 4.270 4.531 10.187 1.00 98.06 94 GLU A C 1
ATOM 747 O O . GLU A 1 94 ? 5.186 4.853 9.425 1.00 98.06 94 GLU A O 1
ATOM 752 N N . LYS A 1 95 ? 3.764 3.292 10.185 1.00 98.38 95 LYS A N 1
ATOM 753 C CA . LYS A 1 95 ? 4.218 2.240 9.263 1.00 98.38 95 LYS A CA 1
ATOM 754 C C . LYS A 1 95 ? 3.921 2.614 7.812 1.00 98.38 95 LYS A C 1
ATOM 756 O O . LYS A 1 95 ? 4.816 2.512 6.978 1.00 98.38 95 LYS A O 1
ATOM 761 N N . ASP A 1 96 ? 2.733 3.135 7.526 1.00 98.25 96 ASP A N 1
ATOM 762 C CA . ASP A 1 96 ? 2.351 3.615 6.198 1.00 98.25 96 ASP A CA 1
ATOM 763 C C . ASP A 1 96 ? 3.228 4.782 5.742 1.00 98.25 96 ASP A C 1
ATOM 765 O O . ASP A 1 96 ? 3.660 4.828 4.588 1.00 98.25 96 ASP A O 1
ATOM 769 N N . ARG A 1 97 ? 3.545 5.722 6.640 1.00 98.38 97 ARG A N 1
ATOM 770 C CA . ARG A 1 97 ? 4.484 6.817 6.347 1.00 98.38 97 ARG A CA 1
ATOM 771 C C . ARG A 1 97 ? 5.871 6.284 6.007 1.00 98.38 97 ARG A C 1
ATOM 773 O O . ARG A 1 97 ? 6.497 6.777 5.069 1.00 98.38 97 ARG A O 1
ATOM 780 N N . MET A 1 98 ? 6.353 5.286 6.742 1.00 97.62 98 MET A N 1
ATOM 781 C CA . MET A 1 98 ? 7.646 4.658 6.479 1.00 97.62 98 MET A CA 1
ATOM 782 C C . MET A 1 98 ? 7.660 3.923 5.134 1.00 97.62 98 MET A C 1
ATOM 784 O O . MET A 1 98 ? 8.588 4.119 4.350 1.00 97.62 98 MET A O 1
ATOM 788 N N . ILE A 1 99 ? 6.616 3.146 4.834 1.00 98.25 99 ILE A N 1
ATOM 789 C CA . ILE A 1 99 ? 6.468 2.432 3.559 1.00 98.25 99 ILE A CA 1
ATOM 790 C C . ILE A 1 99 ? 6.424 3.424 2.397 1.00 98.25 99 ILE A C 1
ATOM 792 O O . ILE A 1 99 ? 7.163 3.255 1.434 1.00 98.25 99 ILE A O 1
ATOM 796 N N . LYS A 1 100 ? 5.643 4.506 2.501 1.00 98.38 100 LYS A N 1
ATOM 797 C CA . LYS A 1 100 ? 5.575 5.546 1.459 1.00 98.38 100 LYS A CA 1
ATOM 798 C C . LYS A 1 100 ? 6.928 6.202 1.190 1.00 98.38 100 LYS A C 1
ATOM 800 O O . LYS A 1 100 ? 7.257 6.462 0.038 1.00 98.38 100 LYS A O 1
ATOM 805 N N . LYS A 1 101 ? 7.730 6.456 2.231 1.00 98.19 101 LYS A N 1
ATOM 806 C CA . LYS A 1 101 ? 9.093 6.991 2.065 1.00 98.19 101 LYS A CA 1
ATOM 807 C C . LYS A 1 101 ? 9.999 6.010 1.322 1.00 98.19 101 LYS A C 1
ATOM 809 O O . LYS A 1 101 ? 10.745 6.430 0.443 1.00 98.19 101 LYS A O 1
ATOM 814 N N . GLN A 1 102 ? 9.933 4.724 1.665 1.00 98.12 102 GLN A N 1
ATOM 815 C CA . GLN A 1 102 ? 10.716 3.691 0.984 1.00 98.12 102 GLN A CA 1
ATOM 816 C C . GLN A 1 102 ? 10.265 3.501 -0.467 1.00 98.12 102 GLN A C 1
ATOM 818 O O . GLN A 1 102 ? 11.107 3.447 -1.355 1.00 98.12 102 GLN A O 1
ATOM 823 N N . ASP A 1 103 ? 8.958 3.462 -0.720 1.00 98.12 103 ASP A N 1
ATOM 824 C CA . ASP A 1 103 ? 8.385 3.363 -2.065 1.00 98.12 103 ASP A CA 1
ATOM 825 C C . ASP A 1 103 ? 8.831 4.533 -2.951 1.00 98.12 103 ASP A C 1
ATOM 827 O O . ASP A 1 103 ? 9.336 4.314 -4.050 1.00 98.12 103 ASP A O 1
ATOM 831 N N . ALA A 1 104 ? 8.747 5.768 -2.446 1.00 98.19 104 ALA A N 1
ATOM 832 C CA . ALA A 1 104 ? 9.241 6.943 -3.160 1.00 98.19 104 ALA A CA 1
ATOM 833 C C . ALA A 1 104 ? 10.749 6.851 -3.448 1.00 98.19 104 ALA A C 1
ATOM 835 O O . ALA A 1 104 ? 11.180 7.136 -4.563 1.00 98.19 104 ALA A O 1
ATOM 836 N N . PHE A 1 105 ? 11.547 6.405 -2.473 1.00 98.31 105 PHE A N 1
ATOM 837 C CA . PHE A 1 105 ? 12.986 6.222 -2.654 1.00 98.31 105 PHE A CA 1
ATOM 838 C C . PHE A 1 105 ? 13.306 5.193 -3.746 1.00 98.31 105 PHE A C 1
ATOM 840 O O . PHE A 1 105 ? 14.109 5.474 -4.633 1.00 98.31 105 PHE A O 1
ATOM 847 N N . TYR A 1 106 ? 12.675 4.017 -3.717 1.00 97.94 106 TYR A N 1
ATOM 848 C CA . TYR A 1 106 ? 12.937 2.972 -4.707 1.00 97.94 106 TYR A CA 1
ATOM 849 C C . TYR A 1 106 ? 12.408 3.327 -6.095 1.00 97.94 106 TYR A C 1
ATOM 851 O O . TYR A 1 106 ? 13.082 3.033 -7.079 1.00 97.94 106 TYR A O 1
ATOM 859 N N . LYS A 1 107 ? 11.264 4.012 -6.192 1.00 98.44 107 LYS A N 1
ATOM 860 C CA . LYS A 1 107 ? 10.764 4.548 -7.466 1.00 98.44 107 LYS A CA 1
ATOM 861 C C . LYS A 1 107 ? 11.733 5.548 -8.083 1.00 98.44 107 LYS A C 1
ATOM 863 O O . LYS A 1 107 ? 12.007 5.450 -9.272 1.00 98.44 107 LYS A O 1
ATOM 868 N N . GLU A 1 108 ? 12.299 6.446 -7.282 1.00 97.81 108 GLU A N 1
ATOM 869 C CA . GLU A 1 108 ? 13.310 7.399 -7.751 1.00 97.81 108 GLU A CA 1
ATOM 870 C C . GLU A 1 108 ? 14.578 6.683 -8.241 1.00 97.81 108 GLU A C 1
ATOM 872 O O . GLU A 1 108 ? 15.113 6.998 -9.304 1.00 97.81 108 GLU A O 1
ATOM 877 N N . GLN A 1 109 ? 15.054 5.673 -7.500 1.00 97.69 109 GLN A N 1
ATOM 878 C CA . GLN A 1 109 ? 16.209 4.881 -7.936 1.00 97.69 109 GLN A CA 1
ATOM 879 C C . GLN A 1 109 ? 15.938 4.138 -9.250 1.00 97.69 109 GLN A C 1
ATOM 881 O O . GLN A 1 109 ? 16.813 4.106 -10.117 1.00 97.69 109 GLN A O 1
ATOM 886 N N . LEU A 1 110 ? 14.743 3.560 -9.402 1.00 98.00 110 LEU A N 1
ATOM 887 C CA . LEU A 1 110 ? 14.329 2.890 -10.632 1.00 98.00 110 LEU A CA 1
ATOM 888 C C . LEU A 1 110 ? 14.253 3.872 -11.799 1.00 98.00 110 LEU A C 1
ATOM 890 O O . LEU A 1 110 ? 14.882 3.617 -12.820 1.00 98.00 110 LEU A O 1
ATOM 894 N N . ALA A 1 111 ? 13.597 5.020 -11.624 1.00 97.88 111 ALA A N 1
ATOM 895 C CA . ALA A 1 111 ? 13.486 6.043 -12.661 1.00 97.88 111 ALA A CA 1
ATOM 896 C C . ALA A 1 111 ? 14.867 6.520 -13.136 1.00 97.88 111 ALA A C 1
ATOM 898 O O . ALA A 1 111 ? 15.129 6.590 -14.335 1.00 97.88 111 ALA A O 1
ATOM 899 N N . ARG A 1 112 ? 15.800 6.754 -12.205 1.00 96.56 112 ARG A N 1
ATOM 900 C CA . ARG A 1 112 ? 17.173 7.160 -12.535 1.00 96.56 112 ARG A CA 1
ATOM 901 C C . ARG A 1 112 ? 17.964 6.069 -13.262 1.00 96.56 112 ARG A C 1
ATOM 903 O O . ARG A 1 112 ? 18.833 6.370 -14.084 1.00 96.56 112 ARG A O 1
ATOM 910 N N . LEU A 1 113 ? 17.725 4.801 -12.927 1.00 96.69 113 LEU A N 1
ATOM 911 C CA . LEU A 1 113 ? 18.343 3.670 -13.618 1.00 96.69 113 LEU A CA 1
ATOM 912 C C . LEU A 1 113 ? 17.778 3.524 -15.036 1.00 96.69 113 LEU A C 1
ATOM 914 O O . LEU A 1 113 ? 18.547 3.354 -15.980 1.00 96.69 113 LEU A O 1
ATOM 918 N N . GLU A 1 114 ? 16.457 3.613 -15.181 1.00 96.19 114 GLU A N 1
ATOM 919 C CA . GLU A 1 114 ? 15.746 3.547 -16.458 1.00 96.19 114 GLU A CA 1
ATOM 920 C C . GLU A 1 114 ? 16.158 4.689 -17.386 1.00 96.19 114 GLU A C 1
ATOM 922 O O . GLU A 1 114 ? 16.460 4.439 -18.552 1.00 96.19 114 GLU A O 1
ATOM 927 N N . GLU A 1 115 ? 16.265 5.915 -16.868 1.00 96.12 115 GLU A N 1
ATOM 928 C CA . GLU A 1 115 ? 16.748 7.079 -17.612 1.00 96.12 115 GLU A CA 1
ATOM 929 C C . GLU A 1 115 ? 18.150 6.818 -18.168 1.00 96.12 115 GLU A C 1
ATOM 931 O O . GLU A 1 115 ? 18.328 6.791 -19.388 1.00 96.12 115 GLU A O 1
ATOM 936 N N . ARG A 1 116 ? 19.116 6.493 -17.295 1.00 94.88 116 ARG A N 1
ATOM 937 C CA . ARG A 1 116 ? 20.500 6.204 -17.702 1.00 94.88 116 ARG A CA 1
ATOM 938 C C . ARG A 1 116 ? 20.577 5.043 -18.694 1.00 94.88 116 ARG A C 1
ATOM 940 O O . ARG A 1 116 ? 21.362 5.079 -19.639 1.00 94.88 116 ARG A O 1
ATOM 947 N N . SER A 1 117 ? 19.781 3.997 -18.480 1.00 94.00 117 SER A N 1
ATOM 948 C CA . SER A 1 117 ? 19.725 2.860 -19.396 1.00 94.00 117 SER A CA 1
ATOM 949 C C . SER A 1 117 ? 19.167 3.278 -20.755 1.00 94.00 117 SER A C 1
ATOM 951 O O . SER A 1 117 ? 19.700 2.860 -21.780 1.00 94.00 117 SER A O 1
ATOM 953 N N . SER A 1 118 ? 18.115 4.096 -20.785 1.00 93.94 118 SER A N 1
ATOM 954 C CA . SER A 1 118 ? 17.492 4.564 -22.024 1.00 93.94 118 SER A CA 1
ATOM 955 C C . SER A 1 118 ? 18.437 5.453 -22.831 1.00 93.94 118 SER A C 1
ATOM 957 O O . SER A 1 118 ? 18.529 5.299 -24.047 1.00 93.94 118 SER A O 1
ATOM 959 N N . GLU A 1 119 ? 19.193 6.325 -22.163 1.00 92.19 119 GLU A N 1
ATOM 960 C CA . GLU A 1 119 ? 20.236 7.144 -22.779 1.00 92.19 119 GLU A CA 1
ATOM 961 C C . GLU A 1 119 ? 21.333 6.268 -23.375 1.00 92.19 119 GLU A C 1
ATOM 963 O O . GLU A 1 119 ? 21.711 6.449 -24.532 1.00 92.19 119 GLU A O 1
ATOM 968 N N . PHE A 1 120 ? 21.794 5.265 -22.623 1.00 92.88 120 PHE A N 1
ATOM 969 C CA . PHE A 1 120 ? 22.803 4.331 -23.104 1.00 92.88 120 PHE A CA 1
ATOM 970 C C . PHE A 1 120 ? 22.336 3.571 -24.352 1.00 92.88 120 PHE A C 1
ATOM 972 O O . PHE A 1 120 ? 23.083 3.480 -25.328 1.00 92.88 120 PHE A O 1
ATOM 979 N N . TYR A 1 121 ? 21.098 3.063 -24.364 1.00 89.69 121 TYR A N 1
ATOM 980 C CA . TYR A 1 121 ? 20.539 2.377 -25.532 1.00 89.69 121 TYR A CA 1
ATOM 981 C C . TYR A 1 121 ? 20.394 3.305 -26.740 1.00 89.69 121 TYR A C 1
ATOM 983 O O . TYR A 1 121 ? 20.748 2.901 -27.850 1.00 89.69 121 TYR A O 1
ATOM 991 N N . LYS A 1 122 ? 19.923 4.543 -26.540 1.00 91.56 122 LYS A N 1
ATOM 992 C CA . LYS A 1 122 ? 19.808 5.545 -27.612 1.00 91.56 122 LYS A CA 1
ATOM 993 C C . LYS A 1 122 ? 21.168 5.849 -28.224 1.00 91.56 122 LYS A C 1
ATOM 995 O O . LYS A 1 122 ? 21.353 5.619 -29.413 1.00 91.56 122 LYS A O 1
ATOM 1000 N N . VAL A 1 123 ? 22.138 6.253 -27.402 1.00 91.75 123 VAL A N 1
ATOM 1001 C CA . VAL A 1 123 ? 23.489 6.591 -27.869 1.00 91.75 123 VAL A CA 1
ATOM 1002 C C . VAL A 1 123 ? 24.129 5.393 -28.563 1.00 91.75 123 VAL A C 1
ATOM 1004 O O . VAL A 1 123 ? 24.698 5.546 -29.636 1.00 91.75 123 VAL A O 1
ATOM 1007 N N . THR A 1 124 ? 24.009 4.186 -28.008 1.00 88.69 124 THR A N 1
ATOM 1008 C CA . THR A 1 124 ? 24.596 2.986 -28.628 1.00 88.69 124 THR A CA 1
ATOM 1009 C C . THR A 1 124 ? 23.973 2.691 -29.992 1.00 88.69 124 THR A C 1
ATOM 1011 O O . THR A 1 124 ? 24.697 2.397 -30.942 1.00 88.69 124 THR A O 1
ATOM 1014 N N . THR A 1 125 ? 22.648 2.804 -30.108 1.00 91.38 125 THR A N 1
ATOM 1015 C CA . THR A 1 125 ? 21.935 2.575 -31.374 1.00 91.38 125 THR A CA 1
ATOM 1016 C C . THR A 1 125 ? 22.295 3.640 -32.406 1.00 91.38 125 THR A C 1
ATOM 1018 O O . THR A 1 125 ? 22.599 3.300 -33.544 1.00 91.38 125 THR A O 1
ATOM 1021 N N . GLU A 1 126 ? 22.349 4.911 -32.003 1.00 92.25 126 GLU A N 1
ATOM 1022 C CA . GLU A 1 126 ? 22.751 6.028 -32.862 1.00 92.25 126 GLU A CA 1
ATOM 1023 C C . GLU A 1 126 ? 24.201 5.893 -33.341 1.00 92.25 126 GLU A C 1
ATOM 1025 O O . GLU A 1 126 ? 24.474 6.055 -34.528 1.00 92.25 126 GLU A O 1
ATOM 1030 N N . GLN A 1 127 ? 25.142 5.556 -32.451 1.00 92.56 127 GLN A N 1
ATOM 1031 C CA . GLN A 1 127 ? 26.543 5.342 -32.829 1.00 92.56 127 GLN A CA 1
ATOM 1032 C C . GLN A 1 127 ? 26.698 4.137 -33.759 1.00 92.56 127 GLN A C 1
ATOM 1034 O O . GLN A 1 127 ? 27.448 4.211 -34.732 1.00 92.56 127 GLN A O 1
ATOM 1039 N N . TYR A 1 128 ? 25.985 3.039 -33.492 1.00 93.38 128 TYR A N 1
ATOM 1040 C CA . TYR A 1 128 ? 25.996 1.868 -34.365 1.00 93.38 128 TYR A CA 1
ATOM 1041 C C . TYR A 1 128 ? 25.432 2.197 -35.746 1.00 93.38 128 TYR A C 1
ATOM 1043 O O . TYR A 1 128 ? 26.062 1.882 -36.752 1.00 93.38 128 TYR A O 1
ATOM 1051 N N . GLN A 1 129 ? 24.278 2.862 -35.799 1.00 93.88 129 GLN A N 1
ATOM 1052 C CA . GLN A 1 129 ? 23.643 3.247 -37.052 1.00 93.88 129 GLN A CA 1
ATOM 1053 C C . GLN A 1 129 ? 24.527 4.208 -37.845 1.00 93.88 129 GLN A C 1
ATOM 1055 O O . GLN A 1 129 ? 24.756 3.983 -39.027 1.00 93.88 129 GLN A O 1
ATOM 1060 N N . LYS A 1 130 ? 25.118 5.209 -37.189 1.00 94.44 130 LYS A N 1
ATOM 1061 C CA . LYS A 1 130 ? 26.073 6.113 -37.829 1.00 94.44 130 LYS A CA 1
ATOM 1062 C C . LYS A 1 130 ? 27.288 5.365 -38.377 1.00 94.44 130 LYS A C 1
ATOM 1064 O O . LYS A 1 130 ? 27.694 5.606 -39.508 1.00 94.44 130 LYS A O 1
ATOM 1069 N N . ALA A 1 131 ? 27.860 4.438 -37.610 1.00 91.88 131 ALA A N 1
ATOM 1070 C CA . ALA A 1 131 ? 28.972 3.621 -38.084 1.00 91.88 131 ALA A CA 1
ATOM 1071 C C . ALA A 1 131 ? 28.562 2.741 -39.278 1.00 91.88 131 ALA A C 1
ATOM 1073 O O . ALA A 1 131 ? 29.329 2.606 -40.231 1.00 91.88 131 ALA A O 1
ATOM 1074 N N . ALA A 1 132 ? 27.353 2.175 -39.255 1.00 90.56 132 ALA A N 1
ATOM 1075 C CA . ALA A 1 132 ? 26.801 1.405 -40.363 1.00 90.56 132 ALA A CA 1
ATOM 1076 C C . ALA A 1 132 ? 26.604 2.275 -41.613 1.00 90.56 132 ALA A C 1
ATOM 1078 O O . ALA A 1 132 ? 27.028 1.864 -42.686 1.00 90.56 132 ALA A O 1
ATOM 1079 N N . GLU A 1 133 ? 26.060 3.485 -41.477 1.00 89.25 133 GLU A N 1
ATOM 1080 C CA . GLU A 1 133 ? 25.889 4.454 -42.566 1.00 89.25 133 GLU A CA 1
ATOM 1081 C C . GLU A 1 133 ? 27.232 4.950 -43.119 1.00 89.25 133 GLU A C 1
ATOM 1083 O O . GLU A 1 133 ? 27.380 5.111 -44.326 1.00 89.25 133 GLU A O 1
ATOM 1088 N N . GLU A 1 134 ? 28.244 5.166 -42.274 1.00 88.56 134 GLU A N 1
ATOM 1089 C CA . GLU A 1 134 ? 29.593 5.541 -42.715 1.00 88.56 134 GLU A CA 1
ATOM 1090 C C . GLU A 1 134 ? 30.274 4.415 -43.497 1.00 88.56 134 GLU A C 1
ATOM 1092 O O . GLU A 1 134 ? 30.943 4.664 -44.505 1.00 88.56 134 GLU A O 1
ATOM 1097 N N . VAL A 1 135 ? 30.120 3.170 -43.038 1.00 89.25 135 VAL A N 1
ATOM 1098 C CA . VAL A 1 135 ? 30.585 1.989 -43.771 1.00 89.25 135 VAL A CA 1
ATOM 1099 C C . VAL A 1 135 ? 29.798 1.865 -45.069 1.00 89.25 135 VAL A C 1
ATOM 1101 O O . VAL A 1 135 ? 30.405 1.762 -46.129 1.00 89.25 135 VAL A O 1
ATOM 1104 N N . GLU A 1 136 ? 28.473 1.955 -45.030 1.00 84.12 136 GLU A N 1
ATOM 1105 C CA . GLU A 1 136 ? 27.643 1.913 -46.226 1.00 84.12 136 GLU A CA 1
ATOM 1106 C C . GLU A 1 136 ? 28.061 3.000 -47.211 1.00 84.12 136 GLU A C 1
ATOM 1108 O O . GLU A 1 136 ? 28.320 2.674 -48.354 1.00 84.12 136 GLU A O 1
ATOM 1113 N N . ALA A 1 137 ? 28.246 4.254 -46.796 1.00 83.25 137 ALA A N 1
ATOM 1114 C CA . ALA A 1 137 ? 28.692 5.347 -47.658 1.00 83.25 137 ALA A CA 1
ATOM 1115 C C . ALA A 1 137 ? 30.057 5.079 -48.311 1.00 83.25 137 ALA A C 1
ATOM 1117 O O . ALA A 1 137 ? 30.223 5.346 -49.500 1.00 83.25 137 ALA A O 1
ATOM 1118 N N . LYS A 1 138 ? 31.020 4.522 -47.562 1.00 79.69 138 LYS A N 1
ATOM 1119 C CA . LYS A 1 138 ? 32.343 4.138 -48.092 1.00 79.69 138 LYS A CA 1
ATOM 1120 C C . LYS A 1 138 ? 32.274 2.951 -49.050 1.00 79.69 138 LYS A C 1
ATOM 1122 O O . LYS A 1 138 ? 33.101 2.846 -49.950 1.00 79.69 138 LYS A O 1
ATOM 1127 N N . PHE A 1 139 ? 31.316 2.054 -48.841 1.00 71.75 139 PHE A N 1
ATOM 1128 C CA . PHE A 1 139 ? 31.152 0.819 -49.601 1.00 71.75 139 PHE A CA 1
ATOM 1129 C C . PHE A 1 139 ? 29.914 0.825 -50.501 1.00 71.75 139 PHE A C 1
ATOM 1131 O O . PHE A 1 139 ? 29.556 -0.242 -51.010 1.00 71.75 139 PHE A O 1
ATOM 1138 N N . LYS A 1 140 ? 29.277 1.992 -50.722 1.00 60.91 140 LYS A N 1
ATOM 1139 C CA . LYS A 1 140 ? 28.110 2.141 -51.596 1.00 60.91 140 LYS A CA 1
ATOM 1140 C C . LYS A 1 140 ? 28.520 1.523 -52.908 1.00 60.91 140 LYS A C 1
ATOM 1142 O O . LYS A 1 140 ? 29.462 1.977 -53.560 1.00 60.91 140 LYS A O 1
ATOM 1147 N N . ARG A 1 141 ? 27.883 0.395 -53.220 1.00 61.28 141 ARG A N 1
ATOM 1148 C CA . ARG A 1 141 ? 28.202 -0.347 -54.426 1.00 61.28 141 ARG A CA 1
ATOM 1149 C C . ARG A 1 141 ? 27.967 0.619 -55.569 1.00 61.28 141 ARG A C 1
ATOM 1151 O O . ARG A 1 141 ? 26.885 1.189 -55.663 1.00 61.28 141 ARG A O 1
ATOM 1158 N N . TYR A 1 142 ? 29.030 0.841 -56.339 1.00 55.78 142 TYR A N 1
ATOM 1159 C CA . TYR A 1 142 ? 29.009 1.591 -57.583 1.00 55.78 142 TYR A CA 1
ATOM 1160 C C . TYR A 1 142 ? 27.678 1.348 -58.286 1.00 55.78 142 TYR A C 1
ATOM 1162 O O . TYR A 1 142 ? 27.311 0.190 -58.500 1.00 55.78 142 TYR A O 1
ATOM 1170 N N . ASP A 1 143 ? 26.979 2.428 -58.624 1.00 51.94 143 ASP A N 1
ATOM 1171 C CA . ASP A 1 143 ? 25.848 2.354 -59.532 1.00 51.94 143 ASP 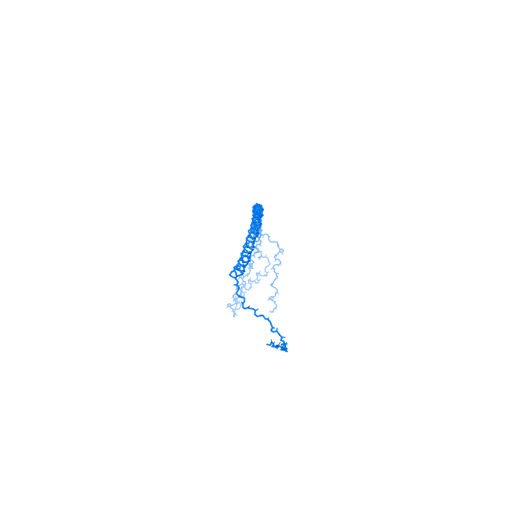A CA 1
ATOM 1172 C C . ASP A 1 143 ? 26.422 1.864 -60.867 1.00 51.94 143 ASP A C 1
ATO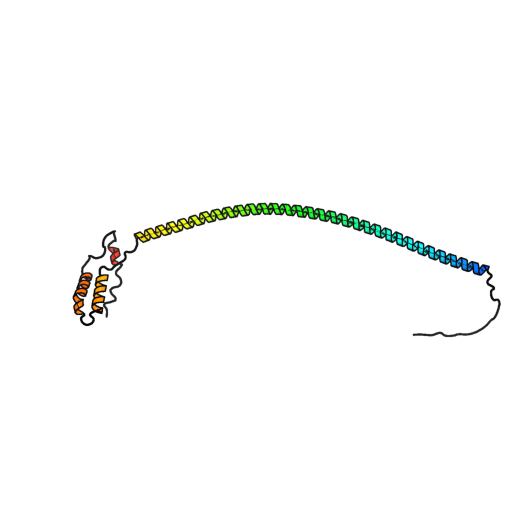M 1174 O O . ASP A 1 143 ? 27.117 2.595 -61.583 1.00 51.94 143 ASP A O 1
ATOM 1178 N N . TYR A 1 144 ? 26.318 0.555 -61.103 1.00 53.12 144 TYR A N 1
ATOM 1179 C CA . TYR A 1 144 ? 26.943 -0.097 -62.241 1.00 53.12 144 TYR A CA 1
ATOM 1180 C C . TYR A 1 144 ? 26.120 0.273 -63.465 1.00 53.12 144 TYR A C 1
ATOM 1182 O O . TYR A 1 144 ? 25.167 -0.410 -63.820 1.00 53.12 144 TYR A O 1
ATOM 1190 N N . HIS A 1 145 ? 26.482 1.381 -64.103 1.00 51.03 145 HIS A N 1
ATOM 1191 C CA . HIS A 1 145 ? 26.081 1.642 -65.474 1.00 51.03 145 HIS A CA 1
ATOM 1192 C C . HIS A 1 145 ? 27.005 0.828 -66.384 1.00 51.03 145 HIS A C 1
ATOM 1194 O O . HIS A 1 145 ? 28.202 1.142 -66.455 1.00 51.03 145 HIS A O 1
ATOM 1200 N N . PRO A 1 146 ? 26.505 -0.220 -67.073 1.00 64.75 146 PRO A N 1
ATOM 1201 C CA . PRO A 1 146 ? 27.311 -0.889 -68.076 1.00 64.75 146 PRO A CA 1
ATOM 1202 C C . PRO A 1 146 ? 27.771 0.161 -69.090 1.00 64.75 146 PRO A C 1
ATOM 1204 O O . PRO A 1 146 ? 26.972 0.961 -69.569 1.00 64.75 146 PRO A O 1
ATOM 1207 N N . VAL A 1 147 ? 29.060 0.172 -69.432 1.00 64.88 147 VAL A N 1
ATOM 1208 C CA . VAL A 1 147 ? 29.656 1.190 -70.323 1.00 64.88 147 VAL A CA 1
ATOM 1209 C C . VAL A 1 147 ? 28.999 1.206 -71.717 1.00 64.88 147 VAL A C 1
ATOM 1211 O O . VAL A 1 147 ? 29.109 2.185 -72.450 1.00 64.88 147 VAL A O 1
ATOM 1214 N N . CYS A 1 148 ? 28.252 0.154 -72.062 1.00 66.94 148 CYS A N 1
ATOM 1215 C CA . CYS A 1 148 ? 27.462 0.035 -73.281 1.00 66.94 148 CYS A CA 1
ATOM 1216 C C . CYS A 1 148 ? 25.936 0.128 -73.082 1.00 66.94 148 CYS A C 1
ATOM 1218 O O . CYS A 1 148 ? 25.223 -0.063 -74.064 1.00 66.94 148 CYS A O 1
ATOM 1220 N N . ALA A 1 149 ? 25.419 0.443 -71.886 1.00 72.25 149 ALA A N 1
ATOM 1221 C CA . ALA A 1 149 ? 23.975 0.515 -71.610 1.00 72.25 149 ALA A CA 1
ATOM 1222 C C . ALA A 1 149 ? 23.253 1.473 -72.567 1.00 72.25 149 ALA A C 1
ATOM 1224 O O . ALA A 1 149 ? 22.250 1.118 -73.183 1.00 72.25 149 ALA A O 1
ATOM 1225 N N . ASP A 1 150 ? 23.828 2.659 -72.768 1.00 77.81 150 ASP A N 1
ATOM 1226 C CA . ASP A 1 150 ? 23.270 3.681 -73.653 1.00 77.81 150 ASP A CA 1
ATOM 1227 C C . ASP A 1 150 ? 23.328 3.264 -75.128 1.00 77.81 150 ASP A C 1
ATOM 1229 O O . ASP A 1 150 ? 22.423 3.563 -75.907 1.00 77.81 150 ASP A O 1
ATOM 1233 N N . LEU A 1 151 ? 24.394 2.565 -75.532 1.00 81.19 151 LEU A N 1
ATOM 1234 C CA . LEU A 1 151 ? 24.544 2.062 -76.898 1.00 81.19 151 LEU A CA 1
ATOM 1235 C C . LEU A 1 151 ? 23.569 0.908 -77.163 1.00 81.19 151 LEU A C 1
ATOM 1237 O O . LEU A 1 151 ? 22.930 0.873 -78.212 1.00 81.19 151 LEU A O 1
ATOM 1241 N N . GLN A 1 152 ? 23.399 0.014 -76.189 1.00 78.31 152 GLN A N 1
ATOM 1242 C CA . GLN A 1 152 ? 22.416 -1.063 -76.224 1.00 78.31 152 GLN A CA 1
ATOM 1243 C C . GLN A 1 152 ? 20.990 -0.502 -76.304 1.00 78.31 152 GLN A C 1
ATOM 1245 O O . GLN A 1 152 ? 20.207 -0.946 -77.142 1.00 78.31 152 GLN A O 1
ATOM 1250 N N . ALA A 1 153 ? 20.667 0.524 -75.509 1.00 84.56 153 ALA A N 1
ATOM 1251 C CA . ALA A 1 153 ? 19.373 1.199 -75.562 1.00 84.56 153 ALA A CA 1
ATOM 1252 C C . ALA A 1 153 ? 19.101 1.821 -76.942 1.00 84.56 153 ALA A C 1
ATOM 1254 O O . ALA A 1 153 ? 18.012 1.641 -77.488 1.00 84.56 153 ALA A O 1
ATOM 1255 N N . LYS A 1 154 ? 20.102 2.477 -77.546 1.00 85.00 154 LYS A N 1
ATOM 1256 C CA . LYS A 1 154 ? 20.005 3.062 -78.896 1.00 85.00 154 LYS A CA 1
ATOM 1257 C C . LYS A 1 154 ? 19.817 2.015 -79.992 1.00 85.00 154 LYS A C 1
ATOM 1259 O O . LYS A 1 154 ? 19.049 2.248 -80.918 1.00 85.00 154 LYS A O 1
ATOM 1264 N N . ILE A 1 155 ? 20.469 0.857 -79.886 1.00 85.69 155 ILE A N 1
ATOM 1265 C CA . ILE A 1 155 ? 20.277 -0.253 -80.833 1.00 85.69 155 ILE A CA 1
ATOM 1266 C C . ILE A 1 155 ? 18.852 -0.794 -80.741 1.00 85.69 155 ILE A C 1
ATOM 1268 O O . ILE A 1 155 ? 18.180 -0.941 -81.760 1.00 85.69 155 ILE A O 1
ATOM 1272 N N . LEU A 1 156 ? 18.374 -1.048 -79.519 1.00 86.12 156 LEU A N 1
ATOM 1273 C CA . LEU A 1 156 ? 17.008 -1.520 -79.292 1.00 86.12 156 LEU A CA 1
ATOM 1274 C C . LEU A 1 156 ? 15.967 -0.494 -79.750 1.00 86.12 156 LEU A C 1
ATOM 1276 O O . LEU A 1 156 ? 14.903 -0.871 -80.232 1.00 86.12 156 LEU A O 1
ATOM 1280 N N . GLN A 1 157 ? 16.255 0.800 -79.604 1.00 88.12 157 GLN A N 1
ATOM 1281 C CA . GLN A 1 157 ? 15.404 1.864 -80.123 1.00 88.12 157 GLN A CA 1
ATOM 1282 C C . GLN A 1 157 ? 15.379 1.879 -81.658 1.00 88.12 157 GLN A C 1
ATOM 1284 O O . GLN A 1 157 ? 14.294 1.857 -82.228 1.00 88.12 157 GLN A O 1
ATOM 1289 N N . CYS A 1 158 ? 16.538 1.804 -82.316 1.00 87.25 158 CYS A N 1
ATOM 1290 C CA . CYS A 1 158 ? 16.638 1.782 -83.778 1.00 87.25 158 CYS A CA 1
ATOM 1291 C C . CYS A 1 158 ? 15.847 0.614 -84.392 1.00 87.25 158 CYS A C 1
ATOM 1293 O O . CYS A 1 158 ? 15.047 0.815 -85.299 1.00 87.25 158 CYS A O 1
ATOM 1295 N N . TYR A 1 159 ? 15.970 -0.599 -83.840 1.00 85.50 159 TYR A N 1
ATOM 1296 C CA . TYR A 1 159 ? 15.210 -1.753 -84.339 1.00 85.50 159 TYR A CA 1
ATOM 1297 C C . TYR A 1 159 ? 13.696 -1.659 -84.104 1.00 85.50 159 TYR A C 1
ATOM 1299 O O . TYR A 1 159 ? 12.928 -2.272 -84.844 1.00 85.50 159 TYR A O 1
ATOM 1307 N N . ARG A 1 160 ? 13.254 -0.911 -83.083 1.00 87.06 160 ARG A N 1
ATOM 1308 C CA . ARG A 1 160 ? 11.825 -0.646 -82.856 1.00 87.06 160 ARG A CA 1
ATOM 1309 C C . ARG A 1 160 ? 11.257 0.356 -83.855 1.00 87.06 160 ARG A C 1
ATOM 1311 O O . ARG A 1 160 ? 10.103 0.214 -84.244 1.00 87.06 160 ARG A O 1
ATOM 1318 N N . GLU A 1 161 ? 12.044 1.356 -84.236 1.00 87.19 161 GLU A N 1
ATOM 1319 C CA . GLU A 1 161 ? 11.631 2.411 -85.164 1.00 87.19 161 GLU A CA 1
ATOM 1320 C C . GLU A 1 161 ? 11.689 1.924 -86.627 1.00 87.19 161 GLU A C 1
ATOM 1322 O O . GLU A 1 161 ? 10.736 2.136 -87.376 1.00 87.19 161 GLU A O 1
ATOM 1327 N N . ASP A 1 162 ? 12.718 1.153 -87.000 1.00 78.81 162 ASP A N 1
ATOM 1328 C CA . ASP A 1 162 ? 12.972 0.691 -88.375 1.00 78.81 162 ASP A CA 1
ATOM 1329 C C . ASP A 1 162 ? 12.760 -0.828 -88.558 1.00 78.81 162 ASP A C 1
ATOM 1331 O O . ASP A 1 162 ? 13.643 -1.570 -89.000 1.00 78.81 162 ASP A O 1
ATOM 1335 N N . THR A 1 163 ? 11.552 -1.317 -88.262 1.00 75.50 163 THR A N 1
ATOM 1336 C CA . THR A 1 163 ? 11.212 -2.759 -88.326 1.00 75.50 163 THR A CA 1
ATOM 1337 C C . THR A 1 163 ? 11.394 -3.395 -89.713 1.00 75.50 163 THR A C 1
ATOM 1339 O O . THR A 1 163 ? 11.697 -4.584 -89.815 1.00 75.50 163 THR A O 1
ATOM 1342 N N . HIS A 1 164 ? 11.249 -2.614 -90.788 1.00 75.31 164 HIS A N 1
ATOM 1343 C CA . HIS A 1 164 ? 11.373 -3.081 -92.175 1.00 75.31 164 HIS A CA 1
ATOM 1344 C C . HIS A 1 164 ? 12.747 -2.809 -92.810 1.00 75.31 164 HIS A C 1
ATOM 1346 O O . HIS A 1 164 ? 13.007 -3.286 -93.915 1.00 75.31 164 HIS A O 1
ATOM 1352 N N . GLN A 1 165 ? 13.627 -2.054 -92.144 1.00 76.50 165 GLN A N 1
ATOM 1353 C CA . GLN A 1 165 ? 14.948 -1.670 -92.660 1.00 76.50 165 GLN A CA 1
ATOM 1354 C C . GLN A 1 165 ? 16.046 -1.935 -91.628 1.00 76.50 165 GLN A C 1
ATOM 1356 O O . GLN A 1 165 ? 16.917 -1.108 -91.392 1.00 76.50 165 GLN A O 1
ATOM 1361 N N . THR A 1 166 ? 16.052 -3.134 -91.052 1.00 76.31 166 THR A N 1
ATOM 1362 C CA . THR A 1 166 ? 16.976 -3.553 -89.982 1.00 76.31 166 THR A CA 1
ATOM 1363 C C . THR A 1 166 ? 18.465 -3.363 -90.308 1.00 76.31 166 THR A C 1
ATOM 1365 O O . THR A 1 166 ? 19.286 -3.204 -89.404 1.00 76.31 166 THR A O 1
ATOM 1368 N N . LEU A 1 167 ? 18.833 -3.318 -91.593 1.00 78.44 167 LEU A N 1
ATOM 1369 C CA . LEU A 1 167 ? 20.200 -3.047 -92.045 1.00 78.44 167 LEU A CA 1
ATOM 1370 C C . LEU A 1 167 ? 20.658 -1.594 -91.803 1.00 78.44 167 LEU A C 1
ATOM 1372 O O . LEU A 1 167 ? 21.869 -1.376 -91.725 1.00 78.44 167 LEU A O 1
ATOM 1376 N N . SER A 1 168 ? 19.755 -0.616 -91.629 1.00 81.88 168 SER A N 1
ATOM 1377 C CA . SER A 1 168 ? 20.115 0.772 -91.267 1.00 81.88 168 SER A CA 1
ATOM 1378 C C . SER A 1 168 ? 20.769 0.833 -89.879 1.00 81.88 168 SER A C 1
ATOM 1380 O O . SER A 1 168 ? 21.745 1.554 -89.668 1.00 81.88 168 SER A O 1
ATOM 1382 N N . CYS A 1 169 ? 20.305 -0.018 -88.960 1.00 85.12 169 CYS A N 1
ATOM 1383 C CA . CYS A 1 169 ? 20.803 -0.133 -87.591 1.00 85.12 169 CYS A CA 1
ATOM 1384 C C . CYS A 1 169 ? 22.113 -0.940 -87.475 1.00 85.12 169 CYS A C 1
ATOM 1386 O O . CYS A 1 169 ? 22.712 -1.003 -86.396 1.00 85.12 169 CYS A O 1
ATOM 1388 N N . SER A 1 170 ? 22.599 -1.538 -88.572 1.00 85.00 170 SER A N 1
ATOM 1389 C CA . SER A 1 170 ? 23.802 -2.388 -88.576 1.00 85.00 170 SER A CA 1
ATOM 1390 C C . SER A 1 170 ? 25.068 -1.658 -88.113 1.00 85.00 170 SER A C 1
ATOM 1392 O O . SER A 1 170 ? 25.917 -2.251 -87.451 1.00 85.00 170 SER A O 1
ATOM 1394 N N . ALA A 1 171 ? 25.188 -0.357 -88.391 1.00 84.75 171 ALA A N 1
ATOM 1395 C CA . ALA A 1 171 ? 26.326 0.451 -87.954 1.00 84.75 171 ALA A CA 1
ATOM 1396 C C . ALA A 1 171 ? 26.404 0.564 -86.419 1.00 84.75 171 ALA A C 1
ATOM 1398 O O . ALA A 1 171 ? 27.486 0.436 -85.842 1.00 84.75 171 ALA A O 1
ATOM 1399 N N . LEU A 1 172 ? 25.255 0.728 -85.753 1.00 83.88 172 LEU A N 1
ATOM 1400 C CA . LEU A 1 172 ? 25.158 0.748 -84.291 1.00 83.88 172 LEU A CA 1
ATOM 1401 C C . LEU A 1 172 ? 25.451 -0.639 -83.703 1.00 83.88 172 LEU A C 1
ATOM 1403 O O . LEU A 1 172 ? 26.226 -0.752 -82.754 1.00 83.88 172 LEU A O 1
ATOM 1407 N N . ALA A 1 173 ? 24.903 -1.701 -84.302 1.00 83.44 173 ALA A N 1
ATOM 1408 C CA . ALA A 1 173 ? 25.153 -3.077 -83.873 1.00 83.44 173 ALA A CA 1
ATOM 1409 C C . ALA A 1 173 ? 26.641 -3.459 -83.979 1.00 83.44 173 ALA A C 1
ATOM 1411 O O . ALA A 1 173 ? 27.207 -4.024 -83.044 1.00 83.44 173 ALA A O 1
ATOM 1412 N N . ASN A 1 174 ? 27.309 -3.073 -85.068 1.00 81.81 174 ASN A N 1
ATOM 1413 C CA . ASN A 1 174 ? 28.744 -3.290 -85.248 1.00 81.81 174 ASN A CA 1
ATOM 1414 C C . ASN A 1 174 ? 29.579 -2.516 -84.223 1.00 81.81 174 ASN A C 1
ATOM 1416 O O . ASN A 1 174 ? 30.573 -3.038 -83.723 1.00 81.81 174 ASN A O 1
ATOM 1420 N N . GLN A 1 175 ? 29.165 -1.298 -83.864 1.00 80.00 175 GLN A N 1
ATOM 1421 C CA . GLN A 1 175 ? 29.830 -0.523 -82.819 1.00 80.00 175 GLN A CA 1
ATOM 1422 C C . GLN A 1 175 ? 29.714 -1.201 -81.446 1.00 80.00 175 GLN A C 1
ATOM 1424 O O . GLN A 1 175 ? 30.686 -1.210 -80.690 1.00 80.00 175 GLN A O 1
ATOM 1429 N N . TYR A 1 176 ? 28.565 -1.806 -81.139 1.00 77.88 176 TYR A N 1
ATOM 1430 C CA . TYR A 1 176 ? 28.366 -2.579 -79.911 1.00 77.88 176 TYR A CA 1
ATOM 1431 C C . TYR A 1 176 ? 29.186 -3.871 -79.903 1.00 77.88 176 TYR A C 1
ATOM 1433 O O . TYR A 1 176 ? 29.886 -4.143 -78.930 1.00 77.88 176 TYR A O 1
ATOM 1441 N N . MET A 1 177 ? 29.204 -4.610 -81.015 1.00 76.00 177 MET A N 1
ATOM 1442 C CA . MET A 1 177 ? 30.029 -5.815 -81.161 1.00 76.00 177 MET A CA 1
ATOM 1443 C C . MET A 1 177 ? 31.525 -5.510 -81.048 1.00 76.00 177 MET A C 1
ATOM 1445 O O . MET A 1 177 ? 32.250 -6.210 -80.346 1.00 76.00 177 MET A O 1
ATOM 1449 N N . HIS A 1 178 ? 31.994 -4.428 -81.672 1.00 73.00 178 HIS A N 1
ATOM 1450 C CA . HIS A 1 178 ? 33.374 -3.967 -81.538 1.00 73.00 178 HIS A CA 1
ATOM 1451 C C . HIS A 1 178 ? 33.720 -3.642 -80.077 1.00 73.00 178 HIS A C 1
ATOM 1453 O O . HIS A 1 178 ? 34.807 -3.964 -79.606 1.00 73.00 178 HIS A O 1
ATOM 1459 N N . TRP A 1 179 ? 32.786 -3.046 -79.337 1.00 66.44 179 TRP A N 1
ATOM 1460 C CA . TRP A 1 179 ? 32.945 -2.770 -77.911 1.00 66.44 179 TRP A CA 1
ATOM 1461 C C . TRP A 1 179 ? 33.015 -4.033 -77.041 1.00 66.44 179 TRP A C 1
ATOM 1463 O O . TRP A 1 179 ? 33.785 -4.052 -76.084 1.00 66.44 179 TRP A O 1
ATOM 1473 N N . LEU A 1 180 ? 32.256 -5.081 -77.376 1.00 67.62 180 LEU A N 1
ATOM 1474 C CA . LEU A 1 180 ? 32.269 -6.363 -76.659 1.00 67.62 180 LEU A CA 1
ATOM 1475 C C . LEU A 1 180 ? 33.532 -7.196 -76.930 1.00 67.62 180 LEU A C 1
ATOM 1477 O O . LEU A 1 180 ? 34.024 -7.875 -76.033 1.00 67.62 180 LEU A O 1
ATOM 1481 N N . ILE A 1 181 ? 34.050 -7.158 -78.161 1.00 64.81 181 ILE A N 1
ATOM 1482 C CA . ILE A 1 181 ? 35.157 -8.021 -78.612 1.00 64.81 181 ILE A CA 1
ATOM 1483 C C . ILE A 1 181 ? 36.538 -7.421 -78.275 1.00 64.81 181 ILE A C 1
ATOM 1485 O O . ILE A 1 181 ? 37.536 -8.141 -78.216 1.00 64.81 181 ILE A O 1
ATOM 1489 N N . MET A 1 182 ? 36.631 -6.111 -78.023 1.00 57.03 182 MET A N 1
ATOM 1490 C CA . MET A 1 182 ? 37.907 -5.460 -77.708 1.00 57.03 182 MET A CA 1
ATOM 1491 C C . MET A 1 182 ? 38.414 -5.825 -76.299 1.00 57.03 182 MET A C 1
ATOM 1493 O O . MET A 1 182 ? 37.723 -5.580 -75.306 1.00 57.03 182 MET A O 1
ATOM 1497 N N . PRO A 1 183 ? 39.652 -6.346 -76.157 1.00 50.00 183 PRO A N 1
ATOM 1498 C CA . PRO A 1 183 ? 40.185 -6.712 -74.861 1.00 50.00 183 PRO A CA 1
ATOM 1499 C C . PRO A 1 183 ? 40.585 -5.444 -74.097 1.00 50.00 183 PRO A C 1
ATOM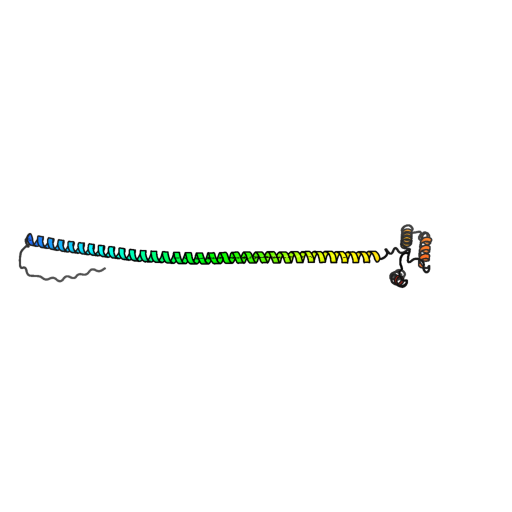 1501 O O . PRO A 1 183 ? 41.594 -4.800 -74.377 1.00 50.00 183 PRO A O 1
ATOM 1504 N N . ASN A 1 184 ? 39.825 -5.170 -73.036 1.00 53.34 184 ASN A N 1
ATOM 1505 C CA . ASN A 1 184 ? 40.343 -4.583 -71.802 1.00 53.34 184 ASN A CA 1
ATOM 1506 C C . ASN A 1 184 ? 40.561 -3.055 -71.769 1.00 53.34 184 ASN A C 1
ATOM 1508 O O . ASN A 1 184 ? 41.664 -2.602 -71.466 1.00 53.34 184 ASN A O 1
ATOM 1512 N N . ARG A 1 185 ? 39.500 -2.249 -71.960 1.00 50.19 185 ARG A N 1
ATOM 1513 C CA . ARG A 1 185 ? 39.428 -0.864 -71.428 1.00 50.19 185 ARG A CA 1
ATOM 1514 C C . ARG A 1 185 ? 37.996 -0.391 -71.133 1.00 50.19 185 ARG A C 1
ATOM 1516 O O . ARG A 1 185 ? 37.544 0.552 -71.766 1.00 50.19 185 ARG A O 1
ATOM 1523 N N . ALA A 1 186 ? 37.287 -0.995 -70.176 1.00 48.81 186 ALA A N 1
ATOM 1524 C CA . ALA A 1 186 ? 36.071 -0.372 -69.615 1.00 48.81 186 ALA A CA 1
ATOM 1525 C C . ALA A 1 186 ? 35.520 -1.055 -68.361 1.00 48.81 186 ALA A C 1
ATOM 1527 O O . ALA A 1 186 ? 34.320 -1.254 -68.209 1.00 48.81 186 ALA A O 1
ATOM 1528 N N . CYS A 1 187 ? 36.383 -1.347 -67.403 1.00 46.25 187 CYS A N 1
ATOM 1529 C CA . CYS A 1 187 ? 35.923 -1.237 -66.031 1.00 46.25 187 CYS A CA 1
ATOM 1530 C C . CYS A 1 187 ? 36.861 -0.239 -65.366 1.00 46.25 187 CYS A C 1
ATOM 1532 O O . CYS A 1 187 ? 38.064 -0.289 -65.619 1.00 46.25 187 CYS A O 1
ATOM 1534 N N . TRP A 1 188 ? 36.300 0.670 -64.570 1.00 38.41 188 TRP A N 1
ATOM 1535 C CA . TRP A 1 188 ? 36.988 1.696 -63.774 1.00 38.41 188 TRP A CA 1
ATOM 1536 C C . TRP A 1 188 ? 37.262 3.035 -64.488 1.00 38.41 188 TRP A C 1
ATOM 1538 O O . TRP A 1 188 ? 38.368 3.318 -64.953 1.00 38.41 188 TRP A O 1
ATOM 1548 N N . ARG A 1 189 ? 36.274 3.944 -64.455 1.00 36.28 189 ARG A N 1
ATOM 1549 C CA . ARG A 1 189 ? 36.588 5.373 -64.294 1.00 36.28 189 ARG A CA 1
ATOM 1550 C C . ARG A 1 189 ? 37.029 5.539 -62.826 1.00 36.28 189 ARG A C 1
ATOM 1552 O O . ARG A 1 189 ? 36.218 5.335 -61.935 1.00 36.28 189 ARG A O 1
ATOM 1559 N N . ARG A 1 190 ? 38.337 5.773 -62.634 1.00 38.69 190 ARG A N 1
ATOM 1560 C CA . ARG A 1 190 ? 39.072 6.183 -61.406 1.00 38.69 190 ARG A CA 1
ATOM 1561 C C . ARG A 1 190 ? 38.162 6.988 -60.450 1.00 38.69 190 ARG A C 1
ATOM 1563 O O . ARG A 1 190 ? 37.508 7.897 -60.939 1.00 38.69 190 ARG A O 1
ATOM 1570 N N . GLU A 1 191 ? 38.048 6.695 -59.153 1.00 37.12 191 GLU A N 1
ATOM 1571 C CA . GLU A 1 191 ? 39.107 6.603 -58.135 1.00 37.12 191 GLU A CA 1
ATOM 1572 C C . GLU A 1 191 ? 38.898 5.449 -57.123 1.00 37.12 191 GLU A C 1
ATOM 1574 O O . GLU A 1 191 ? 37.784 5.072 -56.779 1.00 37.12 191 GLU A O 1
ATOM 1579 N N . ASP A 1 192 ? 40.027 4.922 -56.649 1.00 38.25 192 ASP A N 1
ATOM 1580 C CA . ASP A 1 192 ? 40.241 3.884 -55.632 1.00 38.25 192 ASP A CA 1
ATOM 1581 C C . ASP A 1 192 ? 40.219 2.386 -56.004 1.00 38.25 192 ASP A C 1
ATOM 1583 O O . ASP A 1 192 ? 39.370 1.832 -56.697 1.00 38.25 192 ASP A O 1
ATOM 1587 N N . LYS A 1 193 ? 41.293 1.742 -55.526 1.00 44.00 193 LYS A N 1
ATOM 1588 C CA . LYS A 1 193 ? 41.812 0.394 -55.787 1.00 44.00 193 LYS A CA 1
ATOM 1589 C C . LYS A 1 193 ? 40.746 -0.703 -55.694 1.00 44.00 193 LYS A C 1
ATOM 1591 O O . LYS A 1 193 ? 40.515 -1.246 -54.615 1.00 44.00 193 LYS A O 1
ATOM 1596 N N . ILE A 1 194 ? 40.213 -1.146 -56.831 1.00 40.41 194 ILE A N 1
ATOM 1597 C CA . ILE A 1 194 ? 39.502 -2.427 -56.908 1.00 40.41 194 ILE A CA 1
ATOM 1598 C C . ILE A 1 194 ? 40.403 -3.466 -57.573 1.00 40.41 194 ILE A C 1
ATOM 1600 O O . ILE A 1 194 ? 40.945 -3.283 -58.661 1.00 40.41 194 ILE A O 1
ATOM 1604 N N . ASN A 1 195 ? 40.629 -4.546 -56.829 1.00 39.00 195 ASN A N 1
ATOM 1605 C CA . ASN A 1 195 ? 41.542 -5.622 -57.172 1.00 39.00 195 ASN A CA 1
ATOM 1606 C C . ASN A 1 195 ? 40.991 -6.409 -58.374 1.00 39.00 195 ASN A C 1
ATOM 1608 O O . ASN A 1 195 ? 39.809 -6.748 -58.418 1.00 39.00 195 ASN A O 1
ATOM 1612 N N . PHE A 1 196 ? 41.854 -6.732 -59.337 1.00 38.41 196 PHE A N 1
ATOM 1613 C CA . PHE A 1 196 ? 41.501 -7.300 -60.649 1.00 38.41 196 PHE A CA 1
ATOM 1614 C C . PHE A 1 196 ? 40.656 -8.592 -60.569 1.00 38.41 196 PHE A C 1
ATOM 1616 O O . PHE A 1 196 ? 39.924 -8.928 -61.497 1.00 38.41 196 PHE A O 1
ATOM 1623 N N . ARG A 1 197 ? 40.720 -9.313 -59.439 1.00 41.69 197 ARG A N 1
ATOM 1624 C CA . ARG A 1 197 ? 39.942 -10.538 -59.190 1.00 41.69 197 ARG A CA 1
ATOM 1625 C C . ARG A 1 197 ? 38.438 -10.299 -59.024 1.00 41.69 197 ARG A C 1
ATOM 1627 O O . ARG A 1 197 ? 37.674 -11.187 -59.379 1.00 41.69 197 ARG A O 1
ATOM 1634 N N . THR A 1 198 ? 38.004 -9.131 -58.551 1.00 43.00 198 THR A N 1
ATOM 1635 C CA . THR A 1 198 ? 36.587 -8.883 -58.226 1.00 43.00 198 THR A CA 1
ATOM 1636 C C . THR A 1 198 ? 35.729 -8.620 -59.470 1.00 43.00 198 THR A C 1
ATOM 1638 O O . THR A 1 198 ? 34.553 -8.975 -59.487 1.00 43.00 198 THR A O 1
ATOM 1641 N N . CYS A 1 199 ? 36.317 -8.082 -60.548 1.00 38.03 199 CYS A N 1
ATOM 1642 C CA . CYS A 1 199 ? 35.618 -7.884 -61.828 1.00 38.03 199 CYS A CA 1
ATOM 1643 C C . CYS A 1 199 ? 35.209 -9.200 -62.499 1.00 38.03 199 CYS A C 1
ATOM 1645 O O . CYS A 1 199 ? 34.203 -9.238 -63.198 1.00 38.03 199 CYS A O 1
ATOM 1647 N N . LYS A 1 200 ? 35.969 -10.283 -62.291 1.00 40.41 200 LYS A N 1
ATOM 1648 C CA . LYS A 1 200 ? 35.712 -11.571 -62.951 1.00 40.41 200 LYS A CA 1
ATOM 1649 C C . LYS A 1 200 ? 34.482 -12.296 -62.385 1.00 40.41 200 LYS A C 1
ATOM 1651 O O . LYS A 1 200 ? 33.925 -13.153 -63.054 1.00 40.41 200 LYS A O 1
ATOM 1656 N N . THR A 1 201 ? 34.054 -11.939 -61.177 1.00 42.69 201 THR A N 1
ATOM 1657 C CA . THR A 1 201 ? 32.926 -12.563 -60.463 1.00 42.69 201 THR A CA 1
ATOM 1658 C C . THR A 1 201 ? 31.570 -11.887 -60.688 1.00 42.69 201 THR A C 1
ATOM 1660 O O . THR A 1 201 ? 30.567 -12.436 -60.252 1.00 42.69 201 THR A O 1
ATOM 1663 N N . LEU A 1 202 ? 31.515 -10.729 -61.359 1.00 38.44 202 LEU A N 1
ATOM 1664 C CA . LEU A 1 202 ? 30.266 -9.992 -61.633 1.00 38.44 202 LEU A CA 1
ATOM 1665 C C . LEU A 1 202 ? 29.757 -10.128 -63.078 1.00 38.44 202 LEU A C 1
ATOM 1667 O O . LEU A 1 202 ? 28.854 -9.403 -63.477 1.00 38.44 202 LEU A O 1
ATOM 1671 N N . ILE A 1 203 ? 30.301 -11.074 -63.846 1.00 42.81 203 ILE A N 1
ATOM 1672 C CA . ILE A 1 203 ? 29.691 -11.521 -65.102 1.00 42.81 203 ILE A CA 1
ATOM 1673 C C . ILE A 1 203 ? 29.237 -12.975 -64.927 1.00 42.81 203 ILE A C 1
ATOM 1675 O O . ILE A 1 203 ? 29.971 -13.894 -65.287 1.00 42.81 203 ILE A O 1
ATOM 1679 N N . PRO A 1 204 ? 28.047 -13.210 -64.360 1.00 43.53 204 PRO A N 1
ATOM 1680 C CA . PRO A 1 204 ? 27.303 -14.399 -64.730 1.00 43.53 204 PRO A CA 1
ATOM 1681 C C . PRO A 1 204 ? 25.875 -13.989 -65.081 1.00 43.53 204 PRO A C 1
ATOM 1683 O O . PRO A 1 204 ? 25.067 -13.901 -64.172 1.00 43.53 204 PRO A O 1
ATOM 1686 N N . GLU A 1 205 ? 25.592 -13.687 -66.358 1.00 37.16 205 GLU A N 1
ATOM 1687 C CA . GLU A 1 205 ? 24.230 -13.720 -66.953 1.00 37.16 205 GLU A CA 1
ATOM 1688 C C . GLU A 1 205 ? 24.178 -13.236 -68.422 1.00 37.16 205 GLU A C 1
ATOM 1690 O O . GLU A 1 205 ? 23.252 -12.546 -68.834 1.00 37.16 205 GLU A O 1
ATOM 1695 N N . VAL A 1 206 ? 25.150 -13.594 -69.274 1.00 35.44 206 VAL A N 1
ATOM 1696 C CA . VAL A 1 206 ? 25.008 -13.353 -70.733 1.00 35.44 206 VAL A CA 1
ATOM 1697 C C . VAL A 1 206 ? 25.488 -14.540 -71.575 1.00 35.44 206 VAL A C 1
ATOM 1699 O O . VAL A 1 206 ? 26.063 -14.365 -72.640 1.00 35.44 206 VAL A O 1
ATOM 1702 N N . GLU A 1 207 ? 25.248 -15.769 -71.116 1.00 35.72 207 GLU A N 1
ATOM 1703 C CA . GLU A 1 207 ? 25.388 -16.965 -71.971 1.00 35.72 207 GLU A CA 1
ATOM 1704 C C . GLU A 1 207 ? 24.055 -17.666 -72.264 1.00 35.72 207 GLU A C 1
ATOM 1706 O O . GLU A 1 207 ? 24.040 -18.675 -72.956 1.00 35.72 207 GLU A O 1
ATOM 1711 N N . HIS A 1 208 ? 22.915 -17.115 -71.824 1.00 37.66 208 HIS A N 1
ATOM 1712 C CA . HIS A 1 208 ? 21.612 -17.764 -72.031 1.00 37.66 208 HIS A CA 1
ATOM 1713 C C . HIS A 1 208 ? 20.708 -17.118 -73.094 1.00 37.66 208 HIS A C 1
ATOM 1715 O O . HIS A 1 208 ? 19.550 -17.506 -73.208 1.00 37.66 208 HIS A O 1
ATOM 1721 N N . PHE A 1 209 ? 21.209 -16.162 -73.887 1.00 32.75 209 PHE A N 1
ATOM 1722 C CA . PHE A 1 209 ? 20.393 -15.439 -74.881 1.00 32.75 209 PHE A CA 1
ATOM 1723 C C . PHE A 1 209 ? 20.793 -15.668 -76.353 1.00 32.75 209 PHE A C 1
ATOM 1725 O O . PHE A 1 209 ? 20.200 -15.067 -77.239 1.00 32.75 209 PHE A O 1
ATOM 1732 N N . PHE A 1 210 ? 21.769 -16.540 -76.634 1.00 28.73 210 PHE A N 1
ATOM 1733 C CA . PHE A 1 210 ? 22.169 -16.922 -78.002 1.00 28.73 210 PHE A CA 1
ATOM 1734 C C . PHE A 1 210 ? 22.224 -18.451 -78.170 1.00 28.73 210 PHE A C 1
ATOM 1736 O O . PHE A 1 210 ? 23.214 -19.034 -78.610 1.00 28.73 210 PHE A O 1
ATOM 1743 N N . SER A 1 211 ? 21.149 -19.127 -77.778 1.00 35.00 211 SER A N 1
ATOM 1744 C CA . SER A 1 211 ? 20.847 -20.488 -78.231 1.00 35.00 211 SER A CA 1
ATOM 1745 C C . SER A 1 211 ? 19.346 -20.621 -78.432 1.00 35.00 211 SER A C 1
ATOM 1747 O O . SER A 1 211 ? 18.675 -21.290 -77.657 1.00 35.00 211 SER A O 1
ATOM 1749 N N . GLU A 1 212 ? 18.846 -19.921 -79.449 1.00 31.12 212 GLU A N 1
ATOM 1750 C CA . GLU A 1 212 ? 17.742 -20.337 -80.325 1.00 31.12 212 GLU A CA 1
ATOM 1751 C C . GLU A 1 212 ? 17.797 -19.530 -81.627 1.00 31.12 212 GLU A C 1
ATOM 1753 O O . GLU A 1 212 ? 18.041 -18.302 -81.555 1.00 31.12 212 GLU A O 1
#

Secondary structure (DSSP, 8-state):
-----------------------HHHHHHHHHHHHHHHHHHHHHHHHHHHHHHHHHHHHHHHHHHHHHHHHHHHHHHHHHHHHHHHHHHHHHHHHHHHHHHHHHHHHHHHHHHHHHHHHHHHHHHHHHHHHHHHHHHHH-------TTHHHHHHHHHHHHH-TT-TTTTHHHHHHHHHHHHS-S--S--SSS---HHHHTTS--SSSSSS--

Radius of gyration: 70.4 Å; chains: 1; bounding box: 135×49×165 Å

Foldseek 3Di:
DDDDDDDDDDDDDDDDDDDPPPDPVNVVVVVVVVVVVVVVVVVVVVVVVVVVVVVVVVVVVVVVVVVVVVVVVVVVVVVVVVVVVVVVVVVVVVVVVVVVVVVVVVVVVVVVVVVVVVVVVVVVVVVVVVVVVVVCVVPVPPPDDPPCNVLVVVLVVVCVVCVPCNVVSVVSVVVVVCVVPDPDDDDDPDDDDDDPVVVVPPDDDPPPPPDD

InterPro domains:
  IPR007964 MICOS complex subunit MIC19/MIC25 [PF05300] (13-139)
  IPR052632 MICOS complex subunit Mic19 [PTHR21588] (1-178)

Organism: Heterocephalus glaber (NCBI:txid10181)

Sequence (212 aa):
MKESSPSGSKSQRYSGIYGASVSDEELKRRVAEELALEQAKKESENQKQLKKSKDLDRERAAANEQLTRAILRERISNEEEHSKANHLAKQLEEKDRMIKKQDAFYKEQLARLEERSSEFYKVTTEQYQKAAEEVEAKFKRYDYHPVCADLQAKILQCYREDTHQTLSCSALANQYMHWLIMPNRACWRREDKINFRTCKTLIPEVEHFFSE